Protein 2C23 (pdb70)

Organism: Homo sapiens (NCBI:txid9606)

Structure (mmCIF, N/CA/C/O backbone):
data_2C23
#
_entry.id   2C23
#
_cell.length_a   59.908
_cell.length_b   86.841
_cell.length_c   121.814
_cell.angle_alpha   90.00
_cell.angle_beta   90.00
_cell.angle_gamma   90.00
#
_symmetry.space_group_name_H-M   'C 2 2 21'
#
loop_
_entity.id
_entity.type
_entity.pdbx_description
1 polymer '14-3-3 BETA/ALPHA'
2 polymer 'EXOENZYME S PEPTIDE'
#
loop_
_atom_site.group_PDB
_atom_site.id
_atom_site.type_symbol
_atom_site.label_atom_id
_atom_site.label_alt_id
_atom_site.label_comp_id
_atom_site.label_asym_id
_atom_site.label_entity_id
_atom_site.label_seq_id
_atom_site.pdbx_PDB_ins_code
_atom_site.Cartn_x
_atom_site.Cartn_y
_atom_site.Cartn_z
_atom_site.occupancy
_atom_site.B_iso_or_equiv
_atom_site.auth_seq_id
_atom_site.auth_comp_id
_atom_site.auth_asym_id
_atom_site.auth_atom_id
_atom_site.pdbx_PDB_model_num
ATOM 1 N N . MET A 1 3 ? -15.876 5.606 14.805 1.00 91.63 3 MET A N 1
ATOM 2 C CA . MET A 1 3 ? -14.788 6.630 14.682 1.00 90.54 3 MET A CA 1
ATOM 3 C C . MET A 1 3 ? -14.604 7.128 13.243 1.00 86.67 3 MET A C 1
ATOM 4 O O . MET A 1 3 ? -13.645 6.796 12.548 1.00 84.34 3 MET A O 1
ATOM 9 N N . ASP A 1 4 ? -15.555 7.939 12.807 1.00 85.67 4 ASP A N 1
ATOM 10 C CA . ASP A 1 4 ? -15.420 8.652 11.549 1.00 84.35 4 ASP A CA 1
ATOM 11 C C . ASP A 1 4 ? -14.187 9.544 11.629 1.00 76.01 4 ASP A C 1
ATOM 12 O O . ASP A 1 4 ? -13.771 9.955 12.690 1.00 72.16 4 ASP A O 1
ATOM 17 N N . LYS A 1 5 ? -13.634 9.853 10.476 1.00 74.25 5 LYS A N 1
ATOM 18 C CA . LYS A 1 5 ? -12.609 10.858 10.347 1.00 70.30 5 LYS A CA 1
ATOM 19 C C . LYS A 1 5 ? -13.194 12.187 10.804 1.00 71.95 5 LYS A C 1
ATOM 20 O O . LYS A 1 5 ? -12.471 13.038 11.293 1.00 78.39 5 LYS A O 1
ATOM 26 N N . SER A 1 6 ? -14.503 12.376 10.640 1.00 69.90 6 SER A N 1
ATOM 27 C CA . SER A 1 6 ? -15.149 13.648 11.003 1.00 66.41 6 SER A CA 1
ATOM 28 C C . SER A 1 6 ? -15.211 13.805 12.524 1.00 70.15 6 SER A C 1
ATOM 29 O O . SER A 1 6 ? -14.994 14.925 13.073 1.00 64.68 6 SER A O 1
ATOM 32 N N . GLU A 1 7 ? -15.509 12.664 13.170 1.00 70.59 7 GLU A N 1
ATOM 33 C CA . GLU A 1 7 ? -15.549 12.517 14.633 1.00 69.56 7 GLU A CA 1
ATOM 34 C C . GLU A 1 7 ? -14.175 12.859 15.263 1.00 68.98 7 GLU A C 1
ATOM 35 O O . GLU A 1 7 ? -14.066 13.823 16.026 1.00 71.54 7 GLU A O 1
ATOM 41 N N . LEU A 1 8 ? -13.135 12.117 14.895 1.00 61.43 8 LEU A N 1
ATOM 42 C CA . LEU A 1 8 ? -11.775 12.427 15.313 1.00 62.14 8 LEU A CA 1
ATOM 43 C C . LEU A 1 8 ? -11.364 13.902 15.169 1.00 66.58 8 LEU A C 1
ATOM 44 O O . LEU A 1 8 ? -10.566 14.407 15.963 1.00 74.40 8 LEU A O 1
ATOM 49 N N . VAL A 1 9 ? -11.898 14.606 14.183 1.00 62.95 9 VAL A N 1
ATOM 50 C CA . VAL A 1 9 ? -11.435 15.951 13.927 1.00 63.70 9 VAL A CA 1
ATOM 51 C C . VAL A 1 9 ? -12.126 16.928 14.852 1.00 64.86 9 VAL A C 1
ATOM 52 O O . VAL A 1 9 ? -11.565 17.977 15.220 1.00 59.08 9 VAL A O 1
ATOM 56 N N . GLN A 1 10 ? -13.364 16.604 15.196 1.00 70.11 10 GLN A N 1
ATOM 57 C CA . GLN A 1 10 ? -14.099 17.425 16.129 1.00 70.65 10 GLN A CA 1
ATOM 58 C C . GLN A 1 10 ? -13.404 17.258 17.495 1.00 70.63 10 GLN A C 1
ATOM 59 O O . GLN A 1 10 ? -12.983 18.263 18.105 1.00 74.43 10 GLN A O 1
ATOM 65 N N . LYS A 1 11 ? -13.217 15.999 17.912 1.00 62.75 11 LYS A N 1
ATOM 66 C CA . LYS A 1 11 ? -12.446 15.651 19.094 1.00 63.45 11 LYS A CA 1
ATOM 67 C C . LYS A 1 11 ? -11.172 16.498 19.183 1.00 66.48 11 LYS A C 1
ATOM 68 O O . LYS A 1 11 ? -10.916 17.147 20.200 1.00 75.62 11 LYS A O 1
ATOM 74 N N . ALA A 1 12 ? -10.390 16.536 18.121 1.00 61.71 12 ALA A N 1
ATOM 75 C CA . ALA A 1 12 ? -9.144 17.296 18.148 1.00 60.08 12 ALA A CA 1
ATOM 76 C C . ALA A 1 12 ? -9.386 18.785 18.280 1.00 61.35 12 ALA A C 1
ATOM 77 O O . ALA A 1 12 ? -8.613 19.486 18.933 1.00 55.98 12 ALA A O 1
ATOM 79 N N . LYS A 1 13 ? -10.448 19.279 17.650 1.00 64.71 13 LYS A N 1
ATOM 80 C CA . LYS A 1 13 ? -10.745 20.728 17.684 1.00 67.25 13 LYS A CA 1
ATOM 81 C C . LYS A 1 13 ? -11.154 21.133 19.106 1.00 63.19 13 LYS A C 1
ATOM 82 O O . LYS A 1 13 ? -10.848 22.219 19.576 1.00 63.86 13 LYS A O 1
ATOM 86 N N . LEU A 1 14 ? -11.818 20.213 19.788 1.00 64.77 14 LEU A N 1
ATOM 87 C CA . LEU A 1 14 ? -12.211 20.385 21.190 1.00 64.74 14 LEU A CA 1
ATOM 88 C C . LEU A 1 14 ? -10.989 20.339 22.101 1.00 62.26 14 LEU A C 1
ATOM 89 O O . LEU A 1 14 ? -10.707 21.297 22.835 1.00 64.34 14 LEU A O 1
ATOM 94 N N . ALA A 1 15 ? -10.269 19.216 22.036 1.00 53.35 15 ALA A N 1
ATOM 95 C CA . ALA A 1 15 ? -8.972 19.073 22.682 1.00 47.97 15 ALA A CA 1
ATOM 96 C C . ALA A 1 15 ? -8.143 20.337 22.564 1.00 48.46 15 ALA A C 1
ATOM 97 O O . ALA A 1 15 ? -7.707 20.893 23.560 1.00 46.50 15 ALA A O 1
ATOM 99 N N . GLU A 1 16 ? -7.953 20.815 21.348 1.00 49.06 16 GLU A N 1
ATOM 100 C CA . GLU A 1 16 ? -7.304 22.093 21.182 1.00 51.26 16 GLU A CA 1
ATOM 101 C C . GLU A 1 16 ? -7.950 23.158 22.031 1.00 55.04 16 GLU A C 1
ATOM 102 O O . GLU A 1 16 ? -7.285 23.841 22.795 1.00 56.80 16 GLU A O 1
ATOM 108 N N . GLN A 1 17 ? -9.249 23.326 21.881 1.00 60.51 17 GLN A N 1
ATOM 109 C CA . GLN A 1 17 ? -9.939 24.338 22.669 1.00 66.66 17 GLN A CA 1
ATOM 110 C C . GLN A 1 17 ? -9.688 24.118 24.179 1.00 64.12 17 GLN A C 1
ATOM 111 O O . GLN A 1 17 ? -9.457 25.075 24.924 1.00 60.84 17 GLN A O 1
ATOM 117 N N . ALA A 1 18 ? -9.708 22.860 24.613 1.00 58.16 18 ALA A N 1
ATOM 118 C CA . ALA A 1 18 ? -9.493 22.518 26.033 1.00 58.73 18 ALA A CA 1
ATOM 119 C C . ALA A 1 18 ? -8.016 22.572 26.522 1.00 58.41 18 ALA A C 1
ATOM 120 O O . ALA A 1 18 ? -7.759 22.495 27.708 1.00 62.87 18 ALA A O 1
ATOM 122 N N . GLU A 1 19 ? -7.063 22.677 25.604 1.00 59.57 19 GLU A N 1
ATOM 123 C CA . GLU A 1 19 ? -5.612 22.679 25.899 1.00 57.43 19 GLU A CA 1
ATOM 124 C C . GLU A 1 19 ? -4.990 21.345 26.275 1.00 53.82 19 GLU A C 1
ATOM 125 O O . GLU A 1 19 ? -3.889 21.294 26.798 1.00 52.45 19 GLU A O 1
ATOM 131 N N . ARG A 1 20 ? -5.685 20.271 25.935 1.00 53.60 20 ARG A N 1
ATOM 132 C CA . ARG A 1 20 ? -5.166 18.925 26.080 1.00 54.24 20 ARG A CA 1
ATOM 133 C C . ARG A 1 20 ? -4.615 18.495 24.726 1.00 55.90 20 ARG A C 1
ATOM 134 O O . ARG A 1 20 ? -5.315 17.917 23.891 1.00 61.51 20 ARG A O 1
ATOM 142 N N . TYR A 1 21 ? -3.347 18.822 24.515 1.00 54.21 21 TYR A N 1
ATOM 143 C CA . TYR A 1 21 ? -2.655 18.591 23.270 1.00 48.89 21 TYR A CA 1
ATOM 144 C C . TYR A 1 21 ? -2.143 17.185 23.067 1.00 55.38 21 TYR A C 1
ATOM 145 O O . TYR A 1 21 ? -1.773 16.850 21.944 1.00 65.72 21 TYR A O 1
ATOM 154 N N . ASP A 1 22 ? -2.105 16.339 24.100 1.00 60.26 22 ASP A N 1
ATOM 155 C CA . ASP A 1 22 ? -1.765 14.911 23.861 1.00 56.60 22 ASP A CA 1
ATOM 156 C C . ASP A 1 22 ? -2.940 14.239 23.185 1.00 57.71 22 ASP A C 1
ATOM 157 O O . ASP A 1 22 ? -2.772 13.338 22.369 1.00 59.15 22 ASP A O 1
ATOM 162 N N . ASP A 1 23 ? -4.133 14.722 23.523 1.00 63.95 23 ASP A N 1
ATOM 163 C CA . ASP A 1 23 ? -5.401 14.242 22.964 1.00 67.05 23 ASP A CA 1
ATOM 164 C C . ASP A 1 23 ? -5.550 14.655 21.516 1.00 67.53 23 ASP A C 1
ATOM 165 O O . ASP A 1 23 ? -5.836 13.812 20.633 1.00 66.86 23 ASP A O 1
ATOM 170 N N . MET A 1 24 ? -5.375 15.968 21.312 1.00 62.20 24 MET A N 1
ATOM 171 C CA . MET A 1 24 ? -5.416 16.605 19.992 1.00 60.34 24 MET A CA 1
ATOM 172 C C . MET A 1 24 ? -4.439 15.953 19.034 1.00 56.96 24 MET A C 1
ATOM 173 O O . MET A 1 24 ? -4.729 15.801 17.858 1.00 56.69 24 MET A O 1
ATOM 178 N N . ALA A 1 25 ? -3.283 15.570 19.555 1.00 58.52 25 ALA A N 1
ATOM 179 C CA . ALA A 1 25 ? -2.302 14.848 18.777 1.00 58.80 25 ALA A CA 1
ATOM 180 C C . ALA A 1 25 ? -2.722 13.407 18.569 1.00 57.99 25 ALA A C 1
ATOM 181 O O . ALA A 1 25 ? -2.599 12.903 17.474 1.00 63.78 25 ALA A O 1
ATOM 183 N N . ALA A 1 26 ? -3.219 12.743 19.607 1.00 63.37 26 ALA A N 1
ATOM 184 C CA . ALA A 1 26 ? -3.686 11.349 19.470 1.00 65.34 26 ALA A CA 1
ATOM 185 C C . ALA A 1 26 ? -4.846 11.246 18.460 1.00 65.79 26 ALA A C 1
ATOM 186 O O . ALA A 1 26 ? -4.931 10.264 17.693 1.00 61.34 26 ALA A O 1
ATOM 188 N N . ALA A 1 27 ? -5.726 12.258 18.472 1.00 64.00 27 ALA A N 1
ATOM 189 C CA . ALA A 1 27 ? -6.813 12.377 17.475 1.00 66.53 27 ALA A CA 1
ATOM 190 C C . ALA A 1 27 ? -6.296 12.462 16.013 1.00 67.22 27 ALA A C 1
ATOM 191 O O . ALA A 1 27 ? -6.689 11.683 15.153 1.00 66.96 27 ALA A O 1
ATOM 193 N N . MET A 1 28 ? -5.400 13.410 15.762 1.00 65.51 28 MET A N 1
ATOM 194 C CA . MET A 1 28 ? -4.800 13.576 14.463 1.00 62.23 28 MET A CA 1
ATOM 195 C C . MET A 1 28 ? -3.948 12.409 14.046 1.00 59.88 28 MET A C 1
ATOM 196 O O . MET A 1 28 ? -3.921 12.091 12.865 1.00 65.13 28 MET A O 1
ATOM 201 N N . LYS A 1 29 ? -3.246 11.779 14.991 1.00 55.37 29 LYS A N 1
ATOM 202 C CA . LYS A 1 29 ? -2.470 10.552 14.704 1.00 54.55 29 LYS A CA 1
ATOM 203 C C . LYS A 1 29 ? -3.401 9.406 14.309 1.00 55.92 29 LYS A C 1
ATOM 204 O O . LYS A 1 29 ? -3.013 8.526 13.551 1.00 57.17 29 LYS A O 1
ATOM 210 N N . ALA A 1 30 ? -4.618 9.418 14.856 1.00 56.94 30 ALA A N 1
ATOM 211 C CA . ALA A 1 30 ? -5.652 8.445 14.519 1.00 57.91 30 ALA A CA 1
ATOM 212 C C . ALA A 1 30 ? -6.113 8.724 13.110 1.00 62.21 30 ALA A C 1
ATOM 213 O O . ALA A 1 30 ? -6.120 7.830 12.243 1.00 59.50 30 ALA A O 1
ATOM 215 N N . VAL A 1 31 ? -6.506 9.981 12.900 1.00 59.72 31 VAL A N 1
ATOM 216 C CA . VAL A 1 31 ? -6.911 10.428 11.595 1.00 59.96 31 VAL A CA 1
ATOM 217 C C . VAL A 1 31 ? -5.851 10.019 10.570 1.00 58.82 31 VAL A C 1
ATOM 218 O O . VAL A 1 31 ? -6.182 9.467 9.533 1.00 55.65 31 VAL A O 1
ATOM 222 N N . THR A 1 32 ? -4.581 10.262 10.876 1.00 58.62 32 THR A N 1
ATOM 223 C CA . THR A 1 32 ? -3.509 9.989 9.917 1.00 58.87 32 THR A CA 1
ATOM 224 C C . THR A 1 32 ? -3.290 8.505 9.620 1.00 56.35 32 THR A C 1
ATOM 225 O O . THR A 1 32 ? -2.711 8.171 8.615 1.00 54.85 32 THR A O 1
ATOM 229 N N . GLU A 1 33 ? -3.736 7.632 10.510 1.00 63.15 33 GLU A N 1
ATOM 230 C CA . GLU A 1 33 ? -3.466 6.195 10.400 1.00 67.48 33 GLU A CA 1
ATOM 231 C C . GLU A 1 33 ? -4.487 5.488 9.530 1.00 64.57 33 GLU A C 1
ATOM 232 O O . GLU A 1 33 ? -4.273 4.358 9.126 1.00 68.47 33 GLU A O 1
ATOM 238 N N . GLN A 1 34 ? -5.590 6.167 9.240 1.00 63.18 34 GLN A N 1
ATOM 239 C CA . GLN A 1 34 ? -6.536 5.721 8.221 1.00 65.04 34 GLN A CA 1
ATOM 240 C C . GLN A 1 34 ? -5.919 5.790 6.805 1.00 69.17 34 GLN A C 1
ATOM 241 O O . GLN A 1 34 ? -6.551 5.369 5.828 1.00 78.56 34 GLN A O 1
ATOM 247 N N . GLY A 1 35 ? -4.722 6.359 6.679 1.00 63.33 35 GLY A N 1
ATOM 248 C CA . GLY A 1 35 ? -3.963 6.249 5.451 1.00 58.95 35 GLY A CA 1
ATOM 249 C C . GLY A 1 35 ? -4.470 7.034 4.260 1.00 59.28 35 GLY A C 1
ATOM 250 O O . GLY A 1 35 ? -4.066 6.744 3.162 1.00 58.09 35 GLY A O 1
ATOM 251 N N . HIS A 1 36 ? -5.349 8.020 4.457 1.00 63.71 36 HIS A N 1
ATOM 252 C CA . HIS A 1 36 ? -5.766 8.936 3.370 1.00 58.09 36 HIS A CA 1
ATOM 253 C C . HIS A 1 36 ? -4.889 10.171 3.411 1.00 57.92 36 HIS A C 1
ATOM 254 O O . HIS A 1 36 ? -4.355 10.501 4.471 1.00 63.86 36 HIS A O 1
ATOM 261 N N . GLU A 1 37 ? -4.701 10.852 2.283 1.00 60.71 37 GLU A N 1
ATOM 262 C CA . GLU A 1 37 ? -3.914 12.098 2.304 1.00 59.30 37 GLU A CA 1
ATOM 263 C C . GLU A 1 37 ? -4.691 13.078 3.149 1.00 61.53 37 GLU A C 1
ATOM 264 O O . GLU A 1 37 ? -5.894 13.239 2.947 1.00 60.25 37 GLU A O 1
ATOM 270 N N . LEU A 1 38 ? -4.025 13.697 4.122 1.00 63.91 38 LEU A N 1
ATOM 271 C CA . LEU A 1 38 ? -4.671 14.713 4.968 1.00 62.12 38 LEU A CA 1
ATOM 272 C C . LEU A 1 38 ? -5.005 15.907 4.124 1.00 55.21 38 LEU A C 1
ATOM 273 O O . LEU A 1 38 ? -4.236 16.260 3.250 1.00 58.50 38 LEU A O 1
ATOM 278 N N . SER A 1 39 ? -6.131 16.543 4.403 1.00 56.72 39 SER A N 1
ATOM 279 C CA . SER A 1 39 ? -6.454 17.834 3.785 1.00 58.24 39 SER A CA 1
ATOM 280 C C . SER A 1 39 ? -5.458 18.870 4.286 1.00 57.04 39 SER A C 1
ATOM 281 O O . SER A 1 39 ? -4.579 18.535 5.048 1.00 66.81 39 SER A O 1
ATOM 284 N N . ASN A 1 40 ? -5.586 20.124 3.880 1.00 59.87 40 ASN A N 1
ATOM 285 C CA . ASN A 1 40 ? -4.736 21.182 4.432 1.00 57.08 40 ASN A CA 1
ATOM 286 C C . ASN A 1 40 ? -5.053 21.456 5.886 1.00 54.98 40 ASN A C 1
ATOM 287 O O . ASN A 1 40 ? -4.156 21.694 6.675 1.00 60.22 40 ASN A O 1
ATOM 292 N N . GLU A 1 41 ? -6.326 21.431 6.243 1.00 60.02 41 GLU A N 1
ATOM 293 C CA . GLU A 1 41 ? -6.736 21.694 7.624 1.00 63.73 41 GLU A CA 1
ATOM 294 C C . GLU A 1 41 ? -6.356 20.537 8.534 1.00 61.42 41 GLU A C 1
ATOM 295 O O . GLU A 1 41 ? -5.716 20.760 9.568 1.00 60.34 41 GLU A O 1
ATOM 301 N N . GLU A 1 42 ? -6.755 19.322 8.146 1.00 55.70 42 GLU A N 1
ATOM 302 C CA . GLU A 1 42 ? -6.320 18.106 8.818 1.00 55.21 42 GLU A CA 1
ATOM 303 C C . GLU A 1 42 ? -4.816 18.183 9.084 1.00 53.61 42 GLU A C 1
ATOM 304 O O . GLU A 1 42 ? -4.354 18.151 10.226 1.00 50.53 42 GLU A O 1
ATOM 310 N N . ARG A 1 43 ? -4.052 18.313 8.013 1.00 52.66 43 ARG A N 1
ATOM 311 C CA . ARG A 1 43 ? -2.622 18.503 8.131 1.00 53.54 43 ARG A CA 1
ATOM 312 C C . ARG A 1 43 ? -2.266 19.570 9.139 1.00 50.13 43 ARG A C 1
ATOM 313 O O . ARG A 1 43 ? -1.354 19.369 9.911 1.00 51.13 43 ARG A O 1
ATOM 321 N N . ASN A 1 44 ? -2.925 20.723 9.109 1.00 52.52 44 ASN A N 1
ATOM 322 C CA . ASN A 1 44 ? -2.459 21.854 9.953 1.00 57.34 44 ASN A CA 1
ATOM 323 C C . ASN A 1 44 ? -2.710 21.667 11.461 1.00 59.31 44 ASN A C 1
ATOM 324 O O . ASN A 1 44 ? -1.974 22.184 12.285 1.00 64.83 44 ASN A O 1
ATOM 329 N N . LEU A 1 45 ? -3.744 20.921 11.803 1.00 58.98 45 LEU A N 1
ATOM 330 C CA . LEU A 1 45 ? -3.984 20.499 13.167 1.00 59.25 45 LEU A CA 1
ATOM 331 C C . LEU A 1 45 ? -2.924 19.525 13.698 1.00 63.70 45 LEU A C 1
ATOM 332 O O . LEU A 1 45 ? -2.338 19.768 14.755 1.00 71.48 45 LEU A O 1
ATOM 337 N N . LEU A 1 46 ? -2.705 18.415 12.999 1.00 58.67 46 LEU A N 1
ATOM 338 C CA . LEU A 1 46 ? -1.665 17.465 13.393 1.00 52.18 46 LEU A CA 1
ATOM 339 C C . LEU A 1 46 ? -0.387 18.195 13.720 1.00 47.82 46 LEU A C 1
ATOM 340 O O . LEU A 1 46 ? 0.239 17.973 14.724 1.00 46.55 46 LEU A O 1
ATOM 345 N N . SER A 1 47 ? 0.006 19.088 12.843 1.00 51.71 47 SER A N 1
ATOM 346 C CA . SER A 1 47 ? 1.250 19.823 13.018 1.00 50.75 47 SER A CA 1
ATOM 347 C C . SER A 1 47 ? 1.231 20.794 14.212 1.00 52.08 47 SER A C 1
ATOM 348 O O . SER A 1 47 ? 2.201 20.898 14.941 1.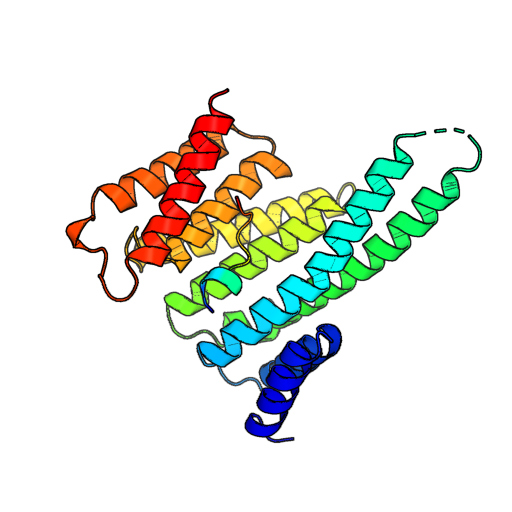00 55.05 47 SER A O 1
ATOM 351 N N . VAL A 1 48 ? 0.116 21.488 14.413 1.00 52.33 48 VAL A N 1
ATOM 352 C CA . VAL A 1 48 ? -0.076 22.352 15.581 1.00 51.36 48 VAL A CA 1
ATOM 353 C C . VAL A 1 48 ? -0.164 21.528 16.843 1.00 53.43 48 VAL A C 1
ATOM 354 O O . VAL A 1 48 ? 0.418 21.885 17.852 1.00 56.95 48 VAL A O 1
ATOM 358 N N . ALA A 1 49 ? -0.957 20.465 16.810 1.00 56.46 49 ALA A N 1
ATOM 359 C CA . ALA A 1 49 ? -1.053 19.555 17.949 1.00 57.40 49 ALA A CA 1
ATOM 360 C C . ALA A 1 49 ? 0.346 19.111 18.403 1.00 55.20 49 ALA A C 1
ATOM 361 O O . ALA A 1 49 ? 0.774 19.387 19.549 1.00 47.85 49 ALA A O 1
ATOM 363 N N . TYR A 1 50 ? 1.061 18.454 17.495 1.00 50.85 50 TYR A N 1
ATOM 364 C CA . TYR A 1 50 ? 2.377 17.927 17.842 1.00 54.02 50 TYR A CA 1
ATOM 365 C C . TYR A 1 50 ? 3.350 19.027 18.192 1.00 51.25 50 TYR A C 1
ATOM 366 O O . TYR A 1 50 ? 4.187 18.820 19.054 1.00 47.81 50 TYR A O 1
ATOM 375 N N . LYS A 1 51 ? 3.238 20.194 17.564 1.00 49.84 51 LYS A N 1
ATOM 376 C CA . LYS A 1 51 ? 4.176 21.303 17.899 1.00 52.11 51 LYS A CA 1
ATOM 377 C C . LYS A 1 51 ? 4.077 21.696 19.386 1.00 48.49 51 LYS A C 1
ATOM 378 O O . LYS A 1 51 ? 5.089 21.980 20.040 1.00 40.02 51 LYS A O 1
ATOM 384 N N . ASN A 1 52 ? 2.849 21.698 19.902 1.00 46.52 52 ASN A N 1
ATOM 385 C CA . ASN A 1 52 ? 2.587 22.024 21.301 1.00 44.98 52 ASN A CA 1
ATOM 386 C C . ASN A 1 52 ? 2.980 20.896 22.225 1.00 47.79 52 ASN A C 1
ATOM 387 O O . ASN A 1 52 ? 3.495 21.153 23.305 1.00 53.14 52 ASN A O 1
ATOM 392 N N . VAL A 1 53 ? 2.730 19.647 21.817 1.00 47.58 53 VAL A N 1
ATOM 393 C CA . VAL A 1 53 ? 3.114 18.489 22.623 1.00 41.07 53 VAL A CA 1
ATOM 394 C C . VAL A 1 53 ? 4.606 18.492 22.893 1.00 46.15 53 VAL A C 1
ATOM 395 O O . VAL A 1 53 ? 5.022 18.558 24.029 1.00 57.25 53 VAL A O 1
ATOM 399 N N . VAL A 1 54 ? 5.409 18.429 21.847 1.00 50.18 54 VAL A N 1
ATOM 400 C CA . VAL A 1 54 ? 6.852 18.403 21.992 1.00 50.67 54 VAL A CA 1
ATOM 401 C C . VAL A 1 54 ? 7.354 19.732 22.509 1.00 50.54 54 VAL A C 1
ATOM 402 O O . VAL A 1 54 ? 8.294 19.785 23.294 1.00 54.80 54 VAL A O 1
ATOM 406 N N . GLY A 1 55 ? 6.702 20.813 22.094 1.00 54.63 55 GLY A N 1
ATOM 407 C CA . GLY A 1 55 ? 7.046 22.156 22.558 1.00 52.24 55 GLY A CA 1
ATOM 408 C C . GLY A 1 55 ? 7.085 22.328 24.067 1.00 54.50 55 GLY A C 1
ATOM 409 O O . GLY A 1 55 ? 7.850 23.165 24.563 1.00 57.36 55 GLY A O 1
ATOM 410 N N . ALA A 1 56 ? 6.271 21.547 24.794 1.00 52.34 56 ALA A N 1
ATOM 411 C CA . ALA A 1 56 ? 6.257 21.561 26.282 1.00 53.67 56 ALA A CA 1
ATOM 412 C C . ALA A 1 56 ? 7.437 20.803 26.912 1.00 57.49 56 ALA A C 1
ATOM 413 O O . ALA A 1 56 ? 7.971 21.206 27.960 1.00 62.67 56 ALA A O 1
ATOM 415 N N . ARG A 1 57 ? 7.847 19.716 26.277 1.00 54.88 57 ARG A N 1
ATOM 416 C CA . ARG A 1 57 ? 9.029 19.006 26.731 1.00 50.58 57 ARG A CA 1
ATOM 417 C C . ARG A 1 57 ? 10.248 19.828 26.368 1.00 48.73 57 ARG A C 1
ATOM 418 O O . ARG A 1 57 ? 11.146 19.969 27.161 1.00 54.79 57 ARG A O 1
ATOM 426 N N . ARG A 1 58 ? 10.308 20.399 25.180 1.00 53.67 58 ARG A N 1
ATOM 427 C CA . ARG A 1 58 ? 11.481 21.247 24.893 1.00 57.50 58 ARG A CA 1
ATOM 428 C C . ARG A 1 58 ? 11.605 22.357 25.955 1.00 57.07 58 ARG A C 1
ATOM 429 O O . ARG A 1 58 ? 12.680 22.601 26.473 1.00 58.49 58 ARG A O 1
ATOM 437 N N . SER A 1 59 ? 10.510 23.033 26.273 1.00 56.51 59 SER A N 1
ATOM 438 C CA . SER A 1 59 ? 10.588 24.149 27.215 1.00 58.75 59 SER A CA 1
ATOM 439 C C . SER A 1 59 ? 11.031 23.625 28.622 1.00 59.22 59 SER A C 1
ATOM 440 O O . SER A 1 59 ? 12.007 24.137 29.232 1.00 52.87 59 SER A O 1
ATOM 443 N N . SER A 1 60 ? 10.352 22.572 29.077 1.00 56.45 60 SER A N 1
ATOM 444 C CA . SER A 1 60 ? 10.720 21.864 30.298 1.00 60.70 60 SER A CA 1
ATOM 445 C C . SE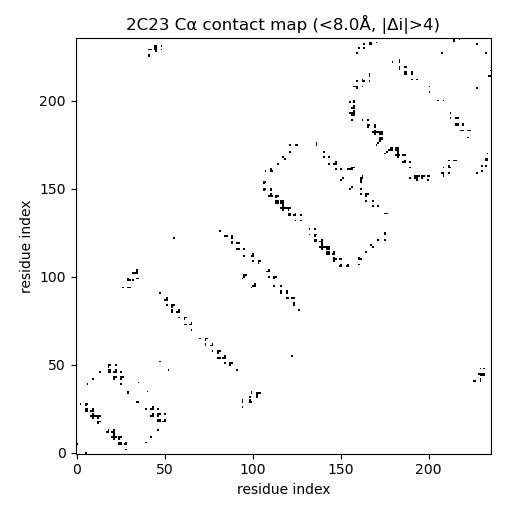R A 1 60 ? 12.192 21.427 30.352 1.00 64.93 60 SER A C 1
ATOM 446 O O . SER A 1 60 ? 12.863 21.677 31.349 1.00 69.29 60 SER A O 1
ATOM 449 N N . TRP A 1 61 ? 12.691 20.811 29.286 1.00 64.19 61 TRP A N 1
ATOM 450 C CA . TRP A 1 61 ? 14.093 20.416 29.197 1.00 61.56 61 TRP A CA 1
ATOM 451 C C . TRP A 1 61 ? 15.003 21.620 29.437 1.00 61.34 61 TRP A C 1
ATOM 452 O O . TRP A 1 61 ? 15.929 21.585 30.248 1.00 64.61 61 TRP A O 1
ATOM 463 N N . ARG A 1 62 ? 14.725 22.711 28.761 1.00 61.32 62 ARG A N 1
ATOM 464 C CA . ARG A 1 62 ? 15.566 23.899 28.916 1.00 68.52 62 ARG A CA 1
ATOM 465 C C . ARG A 1 62 ? 15.605 24.417 30.351 1.00 67.99 62 ARG A C 1
ATOM 466 O O . ARG A 1 62 ? 16.669 24.733 30.881 1.00 70.62 62 ARG A O 1
ATOM 474 N N . VAL A 1 63 ? 14.432 24.497 30.963 1.00 68.75 63 VAL A N 1
ATOM 475 C CA . VAL A 1 63 ? 14.310 24.854 32.370 1.00 69.61 63 VAL A CA 1
ATOM 476 C C . VAL A 1 63 ? 15.215 23.985 33.266 1.00 72.40 63 VAL A C 1
ATOM 477 O O . VAL A 1 63 ? 16.065 24.534 33.987 1.00 77.74 63 VAL A O 1
ATOM 481 N N . ILE A 1 64 ? 15.039 22.659 33.200 1.00 63.79 64 ILE A N 1
ATOM 482 C CA . ILE A 1 64 ? 15.874 21.692 33.917 1.00 64.10 64 ILE A CA 1
ATOM 483 C C . ILE A 1 64 ? 17.378 21.760 33.569 1.00 65.52 64 ILE A C 1
ATOM 484 O O . ILE A 1 64 ? 18.218 21.452 34.415 1.00 65.99 64 ILE A O 1
ATOM 489 N N . SER A 1 65 ? 17.731 22.137 32.345 1.00 68.64 65 SER A N 1
ATOM 490 C CA . SER A 1 65 ? 19.154 22.240 31.985 1.00 70.72 65 SER A CA 1
ATOM 491 C C . SER A 1 65 ? 19.740 23.590 32.443 1.00 70.33 65 SER A C 1
ATOM 492 O O . SER A 1 65 ? 20.938 23.676 32.746 1.00 67.96 65 SER A O 1
ATOM 495 N N . SER A 1 66 ? 18.903 24.631 32.493 1.00 71.00 66 SER A N 1
ATOM 496 C CA . SER A 1 66 ? 19.306 25.934 33.059 1.00 75.12 66 SER A CA 1
ATOM 497 C C . SER A 1 66 ? 19.629 25.802 34.547 1.00 80.24 66 SER A C 1
ATOM 498 O O . SER A 1 66 ? 20.605 26.349 35.038 1.00 82.99 66 SER A O 1
ATOM 501 N N . ILE A 1 67 ? 18.760 25.086 35.249 1.00 84.57 67 ILE A N 1
ATOM 502 C CA . ILE A 1 67 ? 18.911 24.781 36.666 1.00 84.38 67 ILE A CA 1
ATOM 503 C C . ILE A 1 67 ? 20.097 23.850 36.963 1.00 89.23 67 ILE A C 1
ATOM 504 O O . ILE A 1 67 ? 20.817 24.060 37.953 1.00 91.53 67 ILE A O 1
ATOM 509 N N . GLU A 1 68 ? 20.283 22.815 36.138 1.00 87.12 68 GLU A N 1
ATOM 510 C CA . GLU A 1 68 ? 21.473 21.954 36.237 1.00 88.61 68 GLU A CA 1
ATOM 511 C C . GLU A 1 68 ? 22.785 22.751 36.272 1.00 91.93 68 GLU A C 1
ATOM 512 O O . GLU A 1 68 ? 23.738 22.353 36.941 1.00 94.46 68 GLU A O 1
ATOM 518 N N . GLN A 1 69 ? 22.835 23.864 35.536 1.00 93.21 69 GLN A N 1
ATOM 519 C CA . GLN A 1 69 ? 24.028 24.714 35.490 1.00 91.57 69 GLN A CA 1
ATOM 520 C C . GLN A 1 69 ? 24.229 25.600 36.746 1.00 93.71 69 GLN A C 1
ATOM 521 O O . GLN A 1 69 ? 25.062 26.498 36.721 1.00 97.62 69 GLN A O 1
ATOM 523 N N . LYS A 1 70 ? 23.486 25.355 37.832 1.00 93.53 70 LYS A N 1
ATOM 524 C CA . LYS A 1 70 ? 23.915 25.787 39.183 1.00 90.59 70 LYS A CA 1
ATOM 525 C C . LYS A 1 70 ? 24.910 24.760 39.769 1.00 89.20 70 LYS A C 1
ATOM 526 O O . LYS A 1 70 ? 24.542 23.862 40.542 1.00 86.84 70 LYS A O 1
ATOM 528 N N . LYS A 1 76 ? 26.022 19.043 44.679 1.00 100.98 76 LYS A N 1
ATOM 529 C CA . LYS A 1 76 ? 26.741 17.825 45.072 1.00 102.17 76 LYS A CA 1
ATOM 530 C C . LYS A 1 76 ? 25.996 16.558 44.625 1.00 102.76 76 LYS A C 1
ATOM 531 O O . LYS A 1 76 ? 26.528 15.769 43.845 1.00 102.43 76 LYS A O 1
ATOM 533 N N . LYS A 1 77 ? 24.771 16.361 45.117 1.00 102.90 77 LYS A N 1
ATOM 534 C CA . LYS A 1 77 ? 23.907 15.284 44.621 1.00 101.61 77 LYS A CA 1
ATOM 535 C C . LYS A 1 77 ? 22.949 15.850 43.557 1.00 103.84 77 LYS A C 1
ATOM 536 O O . LYS A 1 77 ? 21.719 15.752 43.683 1.00 102.06 77 LYS A O 1
ATOM 538 N N . GLN A 1 78 ? 23.538 16.452 42.514 1.00 102.52 78 GLN A N 1
ATOM 539 C CA . GLN A 1 78 ? 22.807 16.926 41.326 1.00 97.56 78 GLN A CA 1
ATOM 540 C C . GLN A 1 78 ? 22.454 15.822 40.329 1.00 91.85 78 GLN A C 1
ATOM 541 O O . GLN A 1 78 ? 21.743 16.105 39.377 1.00 87.84 78 GLN A O 1
ATOM 547 N N . GLN A 1 79 ? 22.917 14.583 40.542 1.00 92.13 79 GLN A N 1
ATOM 548 C CA . GLN A 1 79 ? 22.462 13.426 39.734 1.00 94.47 79 GLN A CA 1
ATOM 549 C C . GLN A 1 79 ? 20.920 13.259 39.727 1.00 98.34 79 GLN A C 1
ATOM 550 O O . GLN A 1 79 ? 20.395 12.244 39.222 1.00 99.79 79 GLN A O 1
ATOM 552 N N . MET A 1 80 ? 20.206 14.237 40.312 1.00 100.36 80 MET A N 1
ATOM 553 C CA . MET A 1 80 ? 18.731 14.317 40.252 1.00 97.28 80 MET A CA 1
ATOM 554 C C . MET A 1 80 ? 18.287 15.123 39.049 1.00 92.76 80 MET A C 1
ATOM 555 O O . MET A 1 80 ? 17.417 14.669 38.307 1.00 89.25 80 MET A O 1
ATOM 560 N N . GLY A 1 81 ? 18.883 16.305 38.857 1.00 88.64 81 GLY A N 1
ATOM 561 C CA . GLY A 1 81 ? 18.699 17.062 37.611 1.00 85.58 81 GLY A CA 1
ATOM 562 C C . GLY A 1 81 ? 18.885 16.162 36.394 1.00 82.13 81 GLY A C 1
ATOM 563 O O . GLY A 1 81 ? 18.084 16.187 35.464 1.00 85.21 81 GLY A O 1
ATOM 564 N N . LYS A 1 82 ? 19.919 15.330 36.450 1.00 77.11 82 LYS A N 1
ATOM 565 C CA . LYS A 1 82 ? 20.322 14.462 35.368 1.00 74.47 82 LYS A CA 1
ATOM 566 C C . LYS A 1 82 ? 19.339 13.314 35.174 1.00 77.98 82 LYS A C 1
ATOM 567 O O . LYS A 1 82 ? 18.946 13.030 34.036 1.00 84.57 82 LYS A O 1
ATOM 573 N N . GLU A 1 83 ? 18.937 12.651 36.267 1.00 78.44 83 GLU A N 1
ATOM 574 C CA . GLU A 1 83 ? 17.997 11.510 36.179 1.00 76.40 83 GLU A CA 1
ATOM 575 C C . GLU A 1 83 ? 16.622 12.010 35.677 1.00 75.47 83 GLU A C 1
ATOM 576 O O . GLU A 1 83 ? 15.878 11.280 34.999 1.00 68.08 83 GLU A O 1
ATOM 578 N N . TYR A 1 84 ? 16.333 13.278 35.981 1.00 72.48 84 TYR A N 1
ATOM 579 C CA . TYR A 1 84 ? 15.115 13.919 35.547 1.00 76.04 84 TYR A CA 1
ATOM 580 C C . TYR A 1 84 ? 15.221 14.352 34.079 1.00 79.75 84 TYR A C 1
ATOM 581 O O . TYR A 1 84 ? 14.380 13.959 33.242 1.00 79.30 84 TYR A O 1
ATOM 590 N N . ARG A 1 85 ? 16.247 15.155 33.774 1.00 77.59 85 ARG A N 1
ATOM 591 C CA . ARG A 1 85 ? 16.536 15.545 32.392 1.00 76.84 85 ARG A CA 1
ATOM 592 C C . ARG A 1 85 ? 16.333 14.331 31.494 1.00 70.31 85 ARG A C 1
ATOM 593 O O . ARG A 1 85 ? 15.579 14.390 30.553 1.00 74.64 85 ARG A O 1
ATOM 601 N N . GLU A 1 86 ? 16.942 13.208 31.826 1.00 68.17 86 GLU A N 1
ATOM 602 C CA . GLU A 1 86 ? 16.857 12.030 30.952 1.00 71.49 86 GLU A CA 1
ATOM 603 C C . GLU A 1 86 ? 15.429 11.459 30.810 1.00 73.40 86 GLU A C 1
ATOM 604 O O . GLU A 1 86 ? 15.050 10.960 29.748 1.00 72.18 86 GLU A O 1
ATOM 610 N N . LYS A 1 87 ? 14.625 11.569 31.866 1.00 77.91 87 LYS A N 1
ATOM 611 C CA . LYS A 1 87 ? 13.214 11.187 31.796 1.00 73.41 87 LYS A CA 1
ATOM 612 C C . LYS A 1 87 ? 12.523 12.077 30.767 1.00 71.33 87 LYS A C 1
ATOM 613 O O . LYS A 1 87 ? 11.899 11.550 29.855 1.00 69.96 87 LYS A O 1
ATOM 619 N N . ILE A 1 88 ? 12.654 13.407 30.909 1.00 65.37 88 ILE A N 1
ATOM 620 C CA . ILE A 1 88 ? 12.087 14.371 29.937 1.00 64.94 88 ILE A CA 1
ATOM 621 C C . ILE A 1 88 ? 12.588 14.097 28.535 1.00 60.49 88 ILE A C 1
ATOM 622 O O . ILE A 1 88 ? 11.817 14.171 27.589 1.00 65.05 88 ILE A O 1
ATOM 627 N N . GLU A 1 89 ? 13.896 13.866 28.418 1.00 57.27 89 GLU A N 1
ATOM 628 C CA . GLU A 1 89 ? 14.549 13.509 27.164 1.00 56.33 89 GLU A CA 1
ATOM 629 C C . GLU A 1 89 ? 13.979 12.249 26.584 1.00 53.34 89 GLU A C 1
ATOM 630 O O . GLU A 1 89 ? 13.612 12.234 25.421 1.00 63.60 89 GLU A O 1
ATOM 636 N N . ALA A 1 90 ? 13.906 11.185 27.366 1.00 48.76 90 ALA A N 1
ATOM 637 C CA . ALA A 1 90 ? 13.282 9.924 26.862 1.00 50.27 90 ALA A CA 1
ATOM 638 C C . ALA A 1 90 ? 11.878 10.142 26.310 1.00 46.93 90 ALA A C 1
ATOM 639 O O . ALA A 1 90 ? 11.468 9.503 25.347 1.00 50.61 90 ALA A O 1
ATOM 641 N N . GLU A 1 91 ? 11.141 11.033 26.963 1.00 46.44 91 GLU A N 1
ATOM 642 C CA . GLU A 1 91 ? 9.764 11.313 26.621 1.00 49.40 91 GLU A CA 1
ATOM 643 C C . GLU A 1 91 ? 9.730 12.120 25.317 1.00 53.66 91 GLU A C 1
ATOM 644 O O . GLU A 1 91 ? 8.910 11.842 24.433 1.00 50.62 91 GLU A O 1
ATOM 650 N N . LEU A 1 92 ? 10.637 13.098 25.203 1.00 56.87 92 LEU A N 1
ATOM 651 C CA . LEU A 1 92 ? 10.789 13.907 24.002 1.00 56.32 92 LEU A CA 1
ATOM 652 C C . LEU A 1 92 ? 11.156 13.021 22.834 1.00 55.23 92 LEU A C 1
ATOM 653 O O . LEU A 1 92 ? 10.596 13.152 21.767 1.00 57.50 92 LEU A O 1
ATOM 658 N N . GLN A 1 93 ? 12.055 12.077 23.039 1.00 59.33 93 GLN A N 1
ATOM 659 C CA . GLN A 1 93 ? 12.398 11.131 21.966 1.00 59.90 93 GLN A CA 1
ATOM 660 C C . GLN A 1 93 ? 11.231 10.271 21.495 1.00 59.12 93 GLN A C 1
ATOM 661 O O . GLN A 1 93 ? 11.102 9.972 20.303 1.00 56.90 93 GLN A O 1
ATOM 667 N N . ASP A 1 94 ? 10.367 9.869 22.404 1.00 57.65 94 ASP A N 1
ATOM 668 C CA . ASP A 1 94 ? 9.213 9.118 21.952 1.00 62.15 94 ASP A CA 1
ATOM 669 C C . ASP A 1 94 ? 8.236 9.937 21.139 1.00 57.96 94 ASP A C 1
ATOM 670 O O . ASP A 1 94 ? 7.687 9.436 20.188 1.00 59.40 94 ASP A O 1
ATOM 675 N N . ILE A 1 95 ? 8.024 11.196 21.492 1.00 59.93 95 ILE A N 1
ATOM 676 C CA . ILE A 1 95 ? 7.132 12.060 20.702 1.00 60.94 95 ILE A CA 1
ATOM 677 C C . ILE A 1 95 ? 7.689 12.232 19.279 1.00 61.33 95 ILE A C 1
ATOM 678 O O . ILE A 1 95 ? 6.975 12.058 18.286 1.00 57.36 95 ILE A O 1
ATOM 683 N N . CYS A 1 96 ? 8.966 12.583 19.186 1.00 59.94 96 CYS A N 1
ATOM 684 C CA . CYS A 1 96 ? 9.603 12.736 17.896 1.00 62.79 96 CYS A CA 1
ATOM 685 C C . CYS A 1 96 ? 9.561 11.442 17.076 1.00 67.08 96 CYS A C 1
ATOM 686 O O . CYS A 1 96 ? 9.347 11.500 15.866 1.00 76.21 96 CYS A O 1
ATOM 689 N N . ASN A 1 97 ? 9.742 10.279 17.699 1.00 65.00 97 ASN A N 1
ATOM 690 C CA . ASN A 1 97 ? 9.704 9.014 16.917 1.00 62.69 97 ASN A CA 1
ATOM 691 C C . ASN A 1 97 ? 8.291 8.780 16.421 1.00 55.38 97 ASN A C 1
ATOM 692 O O . ASN A 1 97 ? 8.117 8.409 15.287 1.00 57.49 97 ASN A O 1
ATOM 697 N N . ASP A 1 98 ? 7.286 9.033 17.248 1.00 54.52 98 ASP A N 1
ATOM 698 C CA . ASP A 1 98 ? 5.888 9.020 16.764 1.00 63.55 98 ASP A CA 1
ATOM 699 C C . ASP A 1 98 ? 5.816 9.723 15.427 1.00 61.85 98 ASP A C 1
ATOM 700 O O . ASP A 1 98 ? 5.510 9.112 14.412 1.00 66.44 98 ASP A O 1
ATOM 705 N N . VAL A 1 99 ? 6.125 11.018 15.452 1.00 62.02 99 VAL A N 1
ATOM 706 C CA . VAL A 1 99 ? 5.932 11.911 14.312 1.00 58.82 99 VAL A CA 1
ATOM 707 C C . VAL A 1 99 ? 6.764 11.461 13.093 1.00 54.73 99 VAL A C 1
ATOM 708 O O . VAL A 1 99 ? 6.298 11.531 11.953 1.00 51.89 99 VAL A O 1
ATOM 712 N N . LEU A 1 100 ? 7.980 10.985 13.324 1.00 47.16 100 LEU A N 1
ATOM 713 C CA . LEU A 1 100 ? 8.791 10.510 12.214 1.00 50.12 100 LEU A CA 1
ATOM 714 C C . LEU A 1 100 ? 8.259 9.186 11.630 1.00 51.35 100 LEU A C 1
ATOM 715 O O . LEU A 1 100 ? 8.235 8.989 10.424 1.00 54.36 100 LEU A O 1
ATOM 720 N N . GLU A 1 101 ? 7.808 8.292 12.483 1.00 58.96 101 GLU A N 1
ATOM 721 C CA . GLU A 1 101 ? 7.138 7.089 12.020 1.00 63.95 101 GLU A CA 1
ATOM 722 C C . GLU A 1 101 ? 5.941 7.501 11.118 1.00 60.74 101 GLU A C 1
ATOM 723 O O . GLU A 1 101 ? 5.858 7.102 9.951 1.00 54.05 101 GLU A O 1
ATOM 729 N N . LEU A 1 102 ? 5.055 8.333 11.650 1.00 59.43 102 LEU A N 1
ATOM 730 C CA . LEU A 1 102 ? 3.976 8.936 10.854 1.00 61.38 102 LEU A CA 1
ATOM 731 C C . LEU A 1 102 ? 4.409 9.602 9.556 1.00 58.34 102 LEU A C 1
ATOM 732 O O . LEU A 1 102 ? 3.776 9.433 8.518 1.00 59.33 102 LEU A O 1
ATOM 737 N N . LEU A 1 103 ? 5.466 10.394 9.612 1.00 58.35 103 LEU A N 1
ATOM 738 C CA . LEU A 1 103 ? 5.920 11.064 8.409 1.00 61.74 103 LEU A CA 1
ATOM 739 C C . LEU A 1 103 ? 6.406 10.014 7.373 1.00 64.54 103 LEU A C 1
ATOM 740 O O . LEU A 1 103 ? 5.966 10.018 6.220 1.00 66.59 103 LEU A O 1
ATOM 745 N N . ASP A 1 104 ? 7.282 9.112 7.811 1.00 67.44 104 ASP A N 1
ATOM 746 C CA . ASP A 1 104 ? 7.826 8.045 6.972 1.00 66.16 104 ASP A CA 1
ATOM 747 C C . ASP A 1 104 ? 6.746 7.062 6.471 1.00 65.00 104 ASP A C 1
ATOM 748 O O . ASP A 1 104 ? 6.770 6.675 5.315 1.00 59.22 104 ASP A O 1
ATOM 753 N N . LYS A 1 105 ? 5.815 6.661 7.335 1.00 64.50 105 LYS A N 1
ATOM 754 C CA . LYS A 1 105 ? 4.829 5.638 6.982 1.00 65.79 105 LYS A CA 1
ATOM 755 C C . LYS A 1 105 ? 3.648 6.181 6.165 1.00 63.83 105 LYS A C 1
ATOM 756 O O . LYS A 1 105 ? 3.144 5.471 5.308 1.00 69.28 105 LYS A O 1
ATOM 760 N N . TYR A 1 106 ? 3.223 7.421 6.406 1.00 60.51 106 TYR A N 1
ATOM 761 C CA . TYR A 1 106 ? 1.962 7.938 5.845 1.00 62.46 106 TYR A CA 1
ATOM 762 C C . TYR A 1 106 ? 2.080 9.291 5.187 1.00 64.24 106 TYR A C 1
ATOM 763 O O . TYR A 1 106 ? 1.745 9.464 4.014 1.00 66.66 106 TYR A O 1
ATOM 772 N N . LEU A 1 107 ? 2.534 10.281 5.936 1.00 63.29 107 LEU A N 1
ATOM 773 C CA . LEU A 1 107 ? 2.410 11.655 5.435 1.00 61.04 107 LEU A CA 1
ATOM 774 C C . LEU A 1 107 ? 3.173 11.868 4.131 1.00 57.44 107 LEU A C 1
ATOM 775 O O . LEU A 1 107 ? 2.588 12.253 3.128 1.00 55.76 107 LEU A O 1
ATOM 780 N N . ILE A 1 108 ? 4.466 11.562 4.157 1.00 59.07 108 ILE A N 1
ATOM 781 C CA . ILE A 1 108 ? 5.346 11.770 3.019 1.00 57.65 108 ILE A CA 1
ATOM 782 C C . ILE A 1 108 ? 5.011 10.846 1.831 1.00 61.77 108 ILE A C 1
ATOM 783 O O . ILE A 1 108 ? 4.838 11.329 0.717 1.00 67.43 108 ILE A O 1
ATOM 788 N N . PRO A 1 109 ? 4.924 9.518 2.045 1.00 63.32 109 PRO A N 1
ATOM 789 C CA . PRO A 1 109 ? 4.462 8.682 0.924 1.00 61.59 109 PRO A CA 1
ATOM 790 C C . PRO A 1 109 ? 3.058 9.016 0.412 1.00 62.51 109 PRO A C 1
ATOM 791 O O . PRO A 1 109 ? 2.868 9.008 -0.790 1.00 65.38 109 PRO A O 1
ATOM 795 N N . ASN A 1 110 ? 2.092 9.320 1.282 1.00 61.57 110 ASN A N 1
ATOM 796 C CA . ASN A 1 110 ? 0.721 9.673 0.807 1.00 59.22 110 ASN A CA 1
ATOM 797 C C . ASN A 1 110 ? 0.618 11.046 0.153 1.00 58.47 110 ASN A C 1
ATOM 798 O O . ASN A 1 110 ? -0.478 11.437 -0.267 1.00 57.02 110 ASN A O 1
ATOM 803 N N . ALA A 1 111 ? 1.739 11.781 0.097 1.00 57.82 111 ALA A N 1
ATOM 804 C CA . ALA A 1 111 ? 1.766 13.181 -0.390 1.00 56.14 111 ALA A CA 1
ATOM 805 C C . ALA A 1 111 ? 1.885 13.304 -1.910 1.00 56.46 111 ALA A C 1
ATOM 806 O O . ALA A 1 111 ? 2.791 12.779 -2.562 1.00 57.99 111 ALA A O 1
ATOM 808 N N . THR A 1 112 ? 0.983 14.087 -2.458 1.00 60.48 112 THR A N 1
ATOM 809 C CA . THR A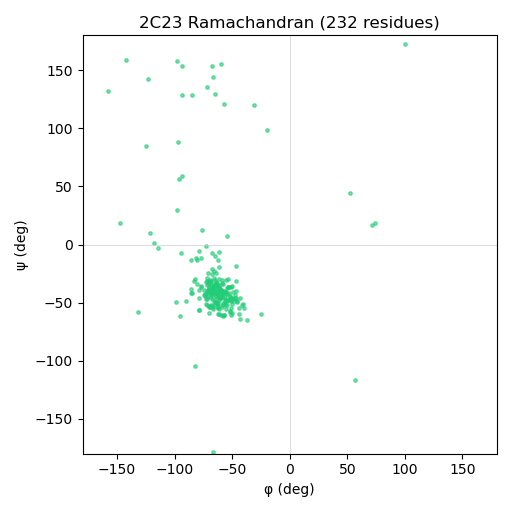 1 112 ? 0.647 13.992 -3.864 1.00 62.70 112 THR A CA 1
ATOM 810 C C . THR A 1 112 ? 1.054 15.259 -4.620 1.00 63.97 112 THR A C 1
ATOM 811 O O . THR A 1 112 ? 0.945 15.322 -5.828 1.00 70.35 112 THR A O 1
ATOM 815 N N . GLN A 1 113 ? 1.572 16.248 -3.906 1.00 68.40 113 GLN A N 1
ATOM 816 C CA . GLN A 1 113 ? 1.622 17.612 -4.407 1.00 70.35 113 GLN A CA 1
ATOM 817 C C . GLN A 1 113 ? 2.699 18.409 -3.705 1.00 68.95 113 GLN A C 1
ATOM 818 O O . GLN A 1 113 ? 2.718 18.418 -2.492 1.00 69.33 113 GLN A O 1
ATOM 824 N N . PRO A 1 114 ? 3.550 19.130 -4.453 1.00 70.35 114 PRO A N 1
ATOM 825 C CA . PRO A 1 114 ? 4.580 20.045 -3.924 1.00 68.96 114 PRO A CA 1
ATOM 826 C C . PRO A 1 114 ? 4.353 20.658 -2.530 1.00 66.21 114 PRO A C 1
ATOM 827 O O . PRO A 1 114 ? 5.180 20.437 -1.633 1.00 60.88 114 PRO A O 1
ATOM 831 N N . GLU A 1 115 ? 3.251 21.399 -2.358 1.00 70.52 115 GLU A N 1
ATOM 832 C CA . GLU A 1 115 ? 2.950 22.153 -1.125 1.00 70.39 115 GLU A CA 1
ATOM 833 C C . GLU A 1 115 ? 3.071 21.222 0.119 1.00 71.83 115 GLU A C 1
ATOM 834 O O . GLU A 1 115 ? 3.705 21.562 1.148 1.00 66.40 115 GLU A O 1
ATOM 840 N N . SER A 1 116 ? 2.502 20.026 0.001 1.00 67.21 116 SER A N 1
ATOM 841 C CA . SER A 1 116 ? 2.513 19.097 1.106 1.00 62.54 116 SER A CA 1
ATOM 842 C C . SER A 1 116 ? 3.782 18.221 1.184 1.00 58.85 116 SER A C 1
ATOM 843 O O . SER A 1 116 ? 4.347 18.031 2.259 1.00 62.50 116 SER A O 1
ATOM 846 N N . LYS A 1 117 ? 4.272 17.732 0.066 1.00 53.92 117 LYS A N 1
ATOM 847 C CA . LYS A 1 117 ? 5.578 17.077 0.063 1.00 57.30 117 LYS A CA 1
ATOM 848 C C . LYS A 1 117 ? 6.643 17.864 0.807 1.00 56.85 117 LYS A C 1
ATOM 849 O O . LYS A 1 117 ? 7.371 17.283 1.596 1.00 61.22 117 LYS A O 1
ATOM 855 N N . VAL A 1 118 ? 6.725 19.175 0.566 1.00 56.42 118 VAL A N 1
ATOM 856 C CA . VAL A 1 118 ? 7.684 20.071 1.248 1.00 49.69 118 VAL A CA 1
ATOM 857 C C . VAL A 1 118 ? 7.342 20.222 2.700 1.00 51.07 118 VAL A C 1
ATOM 858 O O . VAL A 1 118 ? 8.209 20.243 3.572 1.00 56.30 118 VAL A O 1
ATOM 862 N N . PHE A 1 119 ? 6.065 20.403 2.969 1.00 49.01 119 PHE A N 1
ATOM 863 C CA . PHE A 1 119 ? 5.646 20.637 4.330 1.00 48.96 119 PHE A CA 1
ATOM 864 C C . PHE A 1 119 ? 6.093 19.443 5.188 1.00 53.13 119 PHE A C 1
ATOM 865 O O . PHE A 1 119 ? 6.730 19.601 6.247 1.00 50.32 119 PHE A O 1
ATOM 873 N N . TYR A 1 120 ? 5.779 18.237 4.728 1.00 52.66 120 TYR A N 1
ATOM 874 C CA . TYR A 1 120 ? 6.115 17.086 5.533 1.00 51.64 120 TYR A CA 1
ATOM 875 C C . TYR A 1 120 ? 7.623 16.870 5.597 1.00 52.46 120 TYR A C 1
ATOM 876 O O . TYR A 1 120 ? 8.116 16.427 6.625 1.00 56.33 120 TYR A O 1
ATOM 885 N N . LEU A 1 121 ? 8.371 17.222 4.554 1.00 47.72 121 LEU A N 1
ATOM 886 C CA . LEU A 1 121 ? 9.836 17.107 4.662 1.00 50.79 121 LEU A CA 1
ATOM 887 C C . LEU A 1 121 ? 10.454 18.150 5.574 1.00 52.92 121 LEU A C 1
ATOM 888 O O . LEU A 1 121 ? 11.449 17.874 6.238 1.00 57.27 121 LEU A O 1
ATOM 893 N N . LYS A 1 122 ? 9.893 19.349 5.597 1.00 51.32 122 LYS A N 1
ATOM 894 C CA . LYS A 1 122 ? 10.296 20.348 6.597 1.00 52.30 122 LYS A CA 1
ATOM 895 C C . LYS A 1 122 ? 10.114 19.777 8.022 1.00 51.11 122 LYS A C 1
ATOM 896 O O . LYS A 1 122 ? 10.999 19.818 8.871 1.00 57.74 122 LYS A O 1
ATOM 902 N N . MET A 1 123 ? 8.931 19.261 8.265 1.00 46.92 123 MET A N 1
ATOM 903 C CA . MET A 1 123 ? 8.570 18.691 9.544 1.00 52.05 123 MET A CA 1
ATOM 904 C C . MET A 1 123 ? 9.546 17.577 9.952 1.00 53.07 123 MET A C 1
ATOM 905 O O . MET A 1 123 ? 10.056 17.556 11.059 1.00 59.98 123 MET A O 1
ATOM 910 N N . LYS A 1 124 ? 9.824 16.659 9.051 1.00 53.25 124 LYS A N 1
ATOM 911 C CA . LYS A 1 124 ? 10.865 15.667 9.317 1.00 58.00 124 LYS A CA 1
ATOM 912 C C . LYS A 1 124 ? 12.207 16.325 9.712 1.00 53.51 124 LYS A C 1
ATOM 913 O O . LYS A 1 124 ? 12.924 15.816 10.560 1.00 51.49 124 LYS A O 1
ATOM 919 N N . GLY A 1 125 ? 12.531 17.456 9.101 1.00 51.83 125 GLY A N 1
ATOM 920 C CA . GLY A 1 125 ? 13.729 18.212 9.463 1.00 49.09 125 GLY A CA 1
ATOM 921 C C . GLY A 1 125 ? 13.611 18.715 10.878 1.00 49.02 125 GLY A C 1
ATOM 922 O O . GLY A 1 125 ? 14.528 18.509 11.701 1.00 48.75 125 GLY A O 1
ATOM 923 N N . ASP A 1 126 ? 12.467 19.342 11.173 1.00 46.39 126 ASP A N 1
ATOM 924 C CA . ASP A 1 126 ? 12.199 19.897 12.514 1.00 47.02 126 ASP A CA 1
ATOM 925 C C . ASP A 1 126 ? 12.440 18.832 13.587 1.00 50.86 126 ASP A C 1
ATOM 926 O O . ASP A 1 126 ? 13.305 18.981 14.468 1.00 42.16 126 ASP A O 1
ATOM 931 N N . TYR A 1 127 ? 11.712 17.726 13.468 1.00 52.73 127 TYR A N 1
ATOM 932 C CA . TYR A 1 127 ? 11.715 16.701 14.510 1.00 48.66 127 TYR A CA 1
ATOM 933 C C . TYR A 1 127 ? 13.082 16.062 14.721 1.00 52.81 127 TYR A C 1
ATOM 934 O O . TYR A 1 127 ? 13.535 15.963 15.861 1.00 52.84 127 TYR A O 1
ATOM 943 N N . PHE A 1 128 ? 13.779 15.697 13.652 1.00 54.46 128 PHE A N 1
ATOM 944 C CA . PHE A 1 128 ? 15.166 15.286 13.811 1.00 50.86 128 PHE A CA 1
ATOM 945 C C . PHE A 1 128 ? 16.029 16.384 14.468 1.00 52.40 128 PHE A C 1
ATOM 946 O O . PHE A 1 128 ? 16.930 16.079 15.238 1.00 54.13 128 PHE A O 1
ATOM 954 N N . ARG A 1 129 ? 15.741 17.661 14.198 1.00 55.22 129 ARG A N 1
ATOM 955 C CA . ARG A 1 129 ? 16.468 18.769 14.859 1.00 50.69 129 ARG A CA 1
ATOM 956 C C . ARG A 1 129 ? 16.194 18.792 16.356 1.00 53.59 129 ARG A C 1
ATOM 957 O O . ARG A 1 129 ? 17.081 19.045 17.185 1.00 57.16 129 ARG A O 1
ATOM 965 N N . TYR A 1 130 ? 14.943 18.524 16.694 1.00 53.36 130 TYR A N 1
ATOM 966 C CA . TYR A 1 130 ? 14.524 18.402 18.077 1.00 48.69 130 TYR A CA 1
ATOM 967 C C . TYR A 1 130 ? 15.203 17.253 18.805 1.00 49.25 130 TYR A C 1
ATOM 968 O O . TYR A 1 130 ? 15.559 17.414 19.970 1.00 55.54 130 TYR A O 1
ATOM 977 N N . LEU A 1 131 ? 15.348 16.104 18.148 1.00 46.89 131 LEU A N 1
ATOM 978 C CA . LEU A 1 131 ? 16.109 14.984 18.697 1.00 48.99 131 LEU A CA 1
ATOM 979 C C . LEU A 1 131 ? 17.566 15.356 18.878 1.00 52.31 131 LEU A C 1
ATOM 980 O O . LEU A 1 131 ? 18.186 15.023 19.912 1.00 49.49 131 LEU A O 1
ATOM 985 N N . SER A 1 132 ? 18.118 16.057 17.890 1.00 56.83 132 SER A N 1
ATOM 986 C CA . SER A 1 132 ? 19.533 16.497 17.966 1.00 59.78 132 SER A CA 1
ATOM 987 C C . SER A 1 132 ? 19.858 17.316 19.234 1.00 59.37 132 SER A C 1
ATOM 988 O O . SER A 1 132 ? 20.980 17.280 19.738 1.00 66.18 132 SER A O 1
ATOM 991 N N . GLU A 1 133 ? 18.880 18.052 19.745 1.00 58.75 133 GLU A N 1
ATOM 992 C CA . GLU A 1 133 ? 19.066 18.870 20.946 1.00 60.64 133 GLU A CA 1
ATOM 993 C C . GLU A 1 133 ? 19.325 18.043 22.206 1.00 60.87 133 GLU A C 1
ATOM 994 O O . GLU A 1 133 ? 19.866 18.540 23.190 1.00 60.92 133 GLU A O 1
ATOM 1000 N N . VAL A 1 134 ? 18.909 16.789 22.192 1.00 63.25 134 VAL A N 1
ATOM 1001 C CA . VAL A 1 134 ? 19.003 15.971 23.379 1.00 65.63 134 VAL A CA 1
ATOM 1002 C C . VAL A 1 134 ? 19.838 14.708 23.157 1.00 69.99 134 VAL A C 1
ATOM 1003 O O . VAL A 1 134 ? 19.884 13.832 24.018 1.00 74.63 134 VAL A O 1
ATOM 1007 N N . ALA A 1 135 ? 20.510 14.626 22.017 1.00 75.99 135 ALA A N 1
ATOM 1008 C CA . ALA A 1 135 ? 21.173 13.395 21.594 1.00 79.51 135 ALA A CA 1
ATOM 1009 C C . ALA A 1 135 ? 22.686 13.401 21.922 1.00 83.25 135 ALA A C 1
ATOM 1010 O O . ALA A 1 135 ? 23.300 14.483 22.083 1.00 79.29 135 ALA A O 1
ATOM 1012 N N . SER A 1 136 ? 23.256 12.183 22.002 1.00 84.35 136 SER A N 1
ATOM 1013 C CA . SER A 1 136 ? 24.678 11.944 22.323 1.00 84.12 136 SER A CA 1
ATOM 1014 C C . SER A 1 136 ? 25.403 11.129 21.239 1.00 83.00 136 SER A C 1
ATOM 1015 O O . SER A 1 136 ? 24.825 10.231 20.655 1.00 82.58 136 SER A O 1
ATOM 1018 N N . GLY A 1 137 ? 26.665 11.466 20.974 1.00 85.17 137 GLY A N 1
ATOM 1019 C CA . GLY A 1 137 ? 27.598 10.615 20.202 1.00 82.91 137 GLY A CA 1
ATOM 1020 C C . GLY A 1 137 ? 27.231 10.167 18.800 1.00 79.85 137 GLY A C 1
ATOM 1021 O O . GLY A 1 137 ? 27.113 10.969 17.894 1.00 74.58 137 GLY A O 1
ATOM 1022 N N . ASP A 1 138 ? 27.093 8.860 18.622 1.00 85.18 138 ASP A N 1
ATOM 1023 C CA . ASP A 1 138 ? 26.719 8.278 17.320 1.00 88.55 138 ASP A CA 1
ATOM 1024 C C . ASP A 1 138 ? 25.294 8.684 16.937 1.00 82.59 138 ASP A C 1
ATOM 1025 O O . ASP A 1 138 ? 25.044 9.125 15.827 1.00 81.47 138 ASP A O 1
ATOM 1030 N N . ASN A 1 139 ? 24.370 8.501 17.872 1.00 78.24 139 ASN A N 1
ATOM 1031 C CA . ASN A 1 139 ? 23.008 8.998 17.757 1.00 77.09 139 ASN A CA 1
ATOM 1032 C C . ASN A 1 139 ? 22.958 10.470 17.270 1.00 77.05 139 ASN A C 1
ATOM 1033 O O . ASN A 1 139 ? 22.258 10.789 16.308 1.00 75.00 139 ASN A O 1
ATOM 1038 N N . LYS A 1 140 ? 23.737 11.349 17.899 1.00 76.06 140 LYS A N 1
ATOM 1039 C CA . LYS A 1 140 ? 23.737 12.760 17.521 1.00 72.80 140 LYS A CA 1
ATOM 1040 C C . LYS A 1 140 ? 24.181 13.010 16.088 1.00 75.50 140 LYS A C 1
ATOM 1041 O O . LYS A 1 140 ? 23.567 13.813 15.389 1.00 82.93 140 LYS A O 1
ATOM 1047 N N . GLN A 1 141 ? 25.247 12.351 15.645 1.00 74.28 141 GLN A N 1
ATOM 1048 C CA . GLN A 1 141 ? 25.702 12.502 14.252 1.00 70.95 141 GLN A CA 1
ATOM 1049 C C . GLN A 1 141 ? 24.608 12.046 13.241 1.00 67.53 141 GLN A C 1
ATOM 1050 O O . GLN A 1 141 ? 24.457 12.636 12.179 1.00 68.68 141 GLN A O 1
ATOM 1052 N N . THR A 1 142 ? 23.842 11.020 13.604 1.00 62.95 142 THR A N 1
ATOM 1053 C CA . THR A 1 142 ? 22.833 10.427 12.729 1.00 66.44 142 THR A CA 1
ATOM 1054 C C . THR A 1 142 ? 21.614 11.344 12.598 1.00 68.16 142 THR A C 1
ATOM 1055 O O . THR A 1 142 ? 21.042 11.520 11.506 1.00 70.43 142 THR A O 1
ATOM 1059 N N . THR A 1 143 ? 21.208 11.863 13.752 1.00 62.19 143 THR A N 1
ATOM 1060 C CA . THR A 1 143 ? 20.181 12.889 13.910 1.00 60.70 143 THR A CA 1
ATOM 1061 C C . THR A 1 143 ? 20.459 14.202 13.134 1.00 56.78 143 THR A C 1
ATOM 1062 O O . THR A 1 143 ? 19.679 14.608 12.265 1.00 56.14 143 THR A O 1
ATOM 1066 N N . VAL A 1 144 ? 21.571 14.852 13.454 1.00 52.57 144 VAL A N 1
ATOM 1067 C CA . VAL A 1 144 ? 21.962 16.080 12.784 1.00 54.77 144 VAL A CA 1
ATOM 1068 C C . VAL A 1 144 ? 21.973 15.871 11.288 1.00 57.50 144 VAL A C 1
ATOM 1069 O O . VAL A 1 144 ? 21.636 16.770 10.516 1.00 57.57 144 VAL A O 1
ATOM 1073 N N . SER A 1 145 ? 22.393 14.683 10.885 1.00 57.83 145 SER A N 1
ATOM 1074 C CA . SER A 1 145 ? 22.613 14.402 9.481 1.00 61.33 145 SER A CA 1
ATOM 1075 C C . SER A 1 145 ? 21.287 14.118 8.777 1.00 60.85 145 SER A C 1
ATOM 1076 O O . SER A 1 145 ? 21.089 14.577 7.646 1.00 59.88 145 SER A O 1
ATOM 1079 N N . ASN A 1 146 ? 20.368 13.401 9.440 1.00 57.68 146 ASN A N 1
ATOM 1080 C CA . ASN A 1 146 ? 19.039 13.178 8.857 1.00 56.01 146 ASN A CA 1
ATOM 1081 C C . ASN A 1 146 ? 18.198 14.446 8.867 1.00 53.97 146 ASN A C 1
ATOM 1082 O O . ASN A 1 146 ? 17.371 14.632 7.990 1.00 55.41 146 ASN A O 1
ATOM 1087 N N . SER A 1 147 ? 18.401 15.305 9.860 1.00 54.64 147 SER A N 1
ATOM 1088 C CA . SER A 1 147 ? 17.776 16.633 9.861 1.00 54.34 147 SER A CA 1
ATOM 1089 C C . SER A 1 147 ? 18.148 17.430 8.604 1.00 52.57 147 SER A C 1
ATOM 1090 O O . SER A 1 147 ? 17.280 17.800 7.801 1.00 53.03 147 SER A O 1
ATOM 1093 N N . GLN A 1 148 ? 19.438 17.683 8.419 1.00 51.30 148 GLN A N 1
ATOM 1094 C CA . GLN A 1 148 ? 19.901 18.409 7.230 1.00 53.77 148 GLN A CA 1
ATOM 1095 C C . GLN A 1 148 ? 19.414 17.746 5.945 1.00 54.03 148 GLN A C 1
ATOM 1096 O O . GLN A 1 148 ? 18.886 18.424 5.084 1.00 55.26 148 GLN A O 1
ATOM 1102 N N . GLN A 1 149 ? 19.571 16.424 5.837 1.00 56.90 149 GLN A N 1
ATOM 1103 C CA . GLN A 1 149 ? 19.115 15.666 4.656 1.00 59.01 149 GLN A CA 1
ATOM 1104 C C . GLN A 1 149 ? 17.631 15.880 4.347 1.00 59.12 149 GLN A C 1
ATOM 1105 O O . GLN A 1 149 ? 17.261 16.037 3.172 1.00 63.57 149 GLN A O 1
ATOM 1111 N N . ALA A 1 150 ? 16.778 15.894 5.375 1.00 53.69 150 ALA A N 1
ATOM 1112 C CA . ALA A 1 150 ? 15.357 16.205 5.149 1.00 54.03 150 ALA A CA 1
ATOM 1113 C C . ALA A 1 150 ? 15.146 17.699 4.797 1.00 52.20 150 ALA A C 1
ATOM 1114 O O . ALA A 1 150 ? 14.367 18.023 3.923 1.00 47.88 150 ALA A O 1
ATOM 1116 N N . TYR A 1 151 ? 15.854 18.601 5.463 1.00 53.38 151 TYR A N 1
ATOM 1117 C CA . TYR A 1 151 ? 15.747 20.039 5.138 1.00 54.79 151 TYR A CA 1
ATOM 1118 C C . TYR A 1 151 ? 16.109 20.292 3.667 1.00 54.02 151 TYR A C 1
ATOM 1119 O O . TYR A 1 151 ? 15.430 21.068 2.944 1.00 52.58 151 TYR A O 1
ATOM 1128 N N . GLN A 1 152 ? 17.142 19.585 3.211 1.00 48.28 152 GLN A N 1
ATOM 1129 C CA . GLN A 1 152 ? 17.704 19.812 1.869 1.00 42.48 152 GLN A CA 1
ATOM 1130 C C . GLN A 1 152 ? 16.743 19.304 0.822 1.00 44.62 152 GLN A C 1
ATOM 1131 O O . GLN A 1 152 ? 16.470 19.988 -0.148 1.00 48.95 152 GLN A O 1
ATOM 1137 N N . GLU A 1 153 ? 16.183 18.116 1.029 1.00 49.52 153 GLU A N 1
ATOM 1138 C CA . GLU A 1 153 ? 15.228 17.603 0.079 1.00 51.36 153 GLU A CA 1
ATOM 1139 C C . GLU A 1 153 ? 13.973 18.476 -0.056 1.00 49.54 153 GLU A C 1
ATOM 1140 O O . GLU A 1 153 ? 13.434 18.606 -1.146 1.00 47.07 153 GLU A O 1
ATOM 1146 N N . ALA A 1 154 ? 13.507 19.065 1.043 1.00 55.45 154 ALA A N 1
ATOM 1147 C CA . ALA A 1 154 ? 12.362 20.009 1.011 1.00 55.31 154 ALA A CA 1
ATOM 1148 C C . ALA A 1 154 ? 12.707 21.271 0.239 1.00 64.23 154 ALA A C 1
ATOM 1149 O O . ALA A 1 154 ? 11.855 21.844 -0.461 1.00 68.81 154 ALA A O 1
ATOM 1151 N N . PHE A 1 155 ? 13.964 21.705 0.370 1.00 66.23 155 PHE A N 1
ATOM 1152 C CA . PHE A 1 155 ? 14.424 22.942 -0.252 1.00 59.77 155 PHE A CA 1
ATOM 1153 C C . PHE A 1 155 ? 14.578 22.797 -1.764 1.00 59.66 155 PHE A C 1
ATOM 1154 O O . PHE A 1 155 ? 14.118 23.652 -2.510 1.00 67.75 155 PHE A O 1
ATOM 1162 N N . GLU A 1 156 ? 15.221 21.717 -2.206 1.00 59.01 156 GLU A N 1
ATOM 1163 C CA . GLU A 1 156 ? 15.306 21.355 -3.632 1.00 62.44 156 GLU A CA 1
ATOM 1164 C C . GLU A 1 156 ? 13.903 21.353 -4.275 1.00 58.29 156 GLU A C 1
ATOM 1165 O O . GLU A 1 156 ? 13.687 21.944 -5.329 1.00 65.27 156 GLU A O 1
ATOM 1171 N N . ILE A 1 157 ? 12.945 20.707 -3.630 1.00 51.14 157 ILE A N 1
ATOM 1172 C CA . ILE A 1 157 ? 11.566 20.694 -4.111 1.00 55.89 157 ILE A CA 1
ATOM 1173 C C . ILE A 1 157 ? 10.921 22.120 -4.025 1.00 57.24 157 ILE A C 1
ATOM 1174 O O . ILE A 1 157 ? 10.453 22.634 -5.029 1.00 62.51 157 ILE A O 1
ATOM 1179 N N . SER A 1 158 ? 10.928 22.787 -2.874 1.00 58.91 158 SER A N 1
ATOM 1180 C CA . SER A 1 158 ? 10.461 24.201 -2.814 1.00 58.50 158 SER A CA 1
ATOM 1181 C C . SER A 1 158 ? 11.038 25.121 -3.928 1.00 60.38 158 SER A C 1
ATOM 1182 O O . SE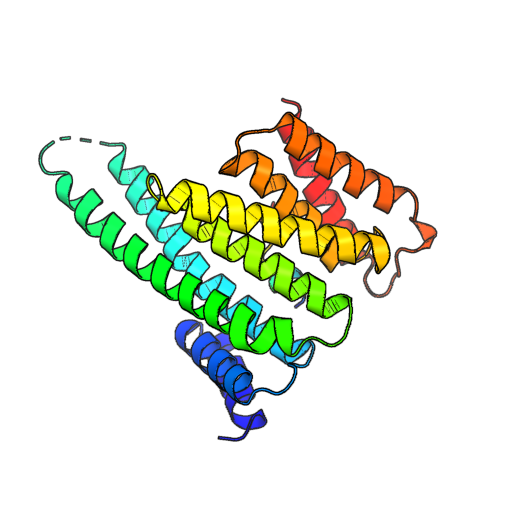R A 1 158 ? 10.307 25.986 -4.447 1.00 61.89 158 SER A O 1
ATOM 1185 N N . LYS A 1 159 ? 12.333 24.962 -4.264 1.00 54.34 159 LYS A N 1
ATOM 1186 C CA . LYS A 1 159 ? 12.977 25.774 -5.324 1.00 57.28 159 LYS A CA 1
ATOM 1187 C C . LYS A 1 159 ? 12.474 25.424 -6.723 1.00 57.30 159 LYS A C 1
ATOM 1188 O O . LYS A 1 159 ? 12.294 26.295 -7.553 1.00 58.44 159 LYS A O 1
ATOM 1193 N N . LYS A 1 160 ? 12.239 24.143 -6.988 1.00 62.64 160 LYS A N 1
ATOM 1194 C CA . LYS A 1 160 ? 11.588 23.734 -8.230 1.00 57.13 160 LYS A CA 1
ATOM 1195 C C . LYS A 1 160 ? 10.114 24.213 -8.275 1.00 59.37 160 LYS A C 1
ATOM 1196 O O . LYS A 1 160 ? 9.632 24.688 -9.298 1.00 62.82 160 LYS A O 1
ATOM 1199 N N . GLU A 1 161 ? 9.402 24.156 -7.168 1.00 54.38 161 GLU A N 1
ATOM 1200 C CA . GLU A 1 161 ? 7.958 24.152 -7.263 1.00 54.88 161 GLU A CA 1
ATOM 1201 C C . GLU A 1 161 ? 7.195 25.305 -6.619 1.00 58.76 161 GLU A C 1
ATOM 1202 O O . GLU A 1 161 ? 5.977 25.321 -6.646 1.00 63.31 161 GLU A O 1
ATOM 1208 N N . MET A 1 162 ? 7.859 26.276 -6.027 1.00 63.54 162 MET A N 1
ATOM 1209 C CA . MET A 1 162 ? 7.104 27.300 -5.325 1.00 67.84 162 MET A CA 1
ATOM 1210 C C . MET A 1 162 ? 7.713 28.658 -5.487 1.00 67.22 162 MET A C 1
ATOM 1211 O O . MET A 1 162 ? 8.905 28.802 -5.780 1.00 65.22 162 MET A O 1
ATOM 1216 N N . GLN A 1 163 ? 6.888 29.668 -5.273 1.00 63.93 163 GLN A N 1
ATOM 1217 C CA . GLN A 1 163 ? 7.398 31.003 -5.340 1.00 63.81 163 GLN A CA 1
ATOM 1218 C C . GLN A 1 163 ? 8.344 31.136 -4.168 1.00 61.62 163 GLN A C 1
ATOM 1219 O O . GLN A 1 163 ? 8.164 30.479 -3.141 1.00 61.99 163 GLN A O 1
ATOM 1225 N N . PRO A 1 164 ? 9.329 32.029 -4.294 1.00 61.64 164 PRO A N 1
ATOM 1226 C CA . PRO A 1 164 ? 10.170 32.433 -3.184 1.00 60.20 164 PRO A CA 1
ATOM 1227 C C . PRO A 1 164 ? 9.403 33.094 -2.035 1.00 57.71 164 PRO A C 1
ATOM 1228 O O . PRO A 1 164 ? 9.912 33.184 -0.934 1.00 62.32 164 PRO A O 1
ATOM 1232 N N . THR A 1 165 ? 8.200 33.577 -2.314 1.00 60.76 165 THR A N 1
ATOM 1233 C CA . THR A 1 165 ? 7.348 34.268 -1.336 1.00 60.37 165 THR A CA 1
ATOM 1234 C C . THR A 1 165 ? 6.343 33.322 -0.653 1.00 60.32 165 THR A C 1
ATOM 1235 O O . THR A 1 165 ? 5.656 33.714 0.298 1.00 62.88 165 THR A O 1
ATOM 1239 N N . HIS A 1 166 ? 6.266 32.076 -1.116 1.00 57.18 166 HIS A N 1
ATOM 1240 C CA . HIS A 1 166 ? 5.378 31.102 -0.475 1.00 55.69 166 HIS A CA 1
ATOM 1241 C C . HIS A 1 166 ? 5.662 30.891 1.027 1.00 55.62 166 HIS A C 1
ATOM 1242 O O . HIS A 1 166 ? 6.778 30.518 1.426 1.00 53.03 166 HIS A O 1
ATOM 1249 N N . PRO A 1 167 ? 4.655 31.155 1.871 1.00 57.33 167 PRO A N 1
ATOM 1250 C CA . PRO A 1 167 ? 4.825 31.027 3.318 1.00 60.06 167 PRO A CA 1
ATOM 1251 C C . PRO A 1 167 ? 5.565 29.756 3.712 1.00 53.32 167 PRO A C 1
ATOM 1252 O O . PRO A 1 167 ? 6.575 29.847 4.360 1.00 53.74 167 PRO A O 1
ATOM 1256 N N . ILE A 1 168 ? 5.092 28.596 3.269 1.00 52.00 168 ILE A N 1
ATOM 1257 C CA . ILE A 1 168 ? 5.797 27.324 3.512 1.00 51.08 168 ILE A CA 1
ATOM 1258 C C . ILE A 1 168 ? 7.261 27.355 3.099 1.00 48.25 168 ILE A C 1
ATOM 1259 O O . ILE A 1 168 ? 8.138 26.871 3.809 1.00 49.23 168 ILE A O 1
ATOM 1264 N N . ARG A 1 169 ? 7.530 27.908 1.940 1.00 48.61 169 ARG A N 1
ATOM 1265 C CA . ARG A 1 169 ? 8.879 27.903 1.482 1.00 49.44 169 ARG A CA 1
ATOM 1266 C C . ARG A 1 169 ? 9.684 28.848 2.328 1.00 51.73 169 ARG A C 1
ATOM 1267 O O . ARG A 1 169 ? 10.824 28.527 2.663 1.00 55.98 169 ARG A O 1
ATOM 1275 N N . LEU A 1 170 ? 9.110 30.010 2.675 1.00 57.01 170 LEU A N 1
ATOM 1276 C CA . LEU A 1 170 ? 9.812 30.978 3.536 1.00 55.88 170 LEU A CA 1
ATOM 1277 C C . LEU A 1 170 ? 10.066 30.376 4.907 1.00 56.11 170 LEU A C 1
ATOM 1278 O O . LEU A 1 170 ? 11.137 30.547 5.504 1.00 52.54 170 LEU A O 1
ATOM 1283 N N . GLY A 1 171 ? 9.064 29.644 5.386 1.00 57.51 171 GLY A N 1
ATOM 1284 C CA . GLY A 1 171 ? 9.104 28.977 6.687 1.00 57.81 171 GLY A CA 1
ATOM 1285 C C . GLY A 1 171 ? 10.094 27.843 6.746 1.00 57.92 171 GLY A C 1
ATOM 1286 O O . GLY A 1 171 ? 10.665 27.569 7.797 1.00 64.56 171 GLY A O 1
ATOM 1287 N N . LEU A 1 172 ? 10.303 27.182 5.615 1.00 56.12 172 LEU A N 1
ATOM 1288 C CA . LEU A 1 172 ? 11.375 26.203 5.485 1.00 48.54 172 LEU A CA 1
ATOM 1289 C C . LEU A 1 172 ? 12.749 26.834 5.592 1.00 45.84 172 LEU A C 1
ATOM 1290 O O . LEU A 1 172 ? 13.651 26.248 6.189 1.00 40.69 172 LEU A O 1
ATOM 1295 N N . ALA A 1 173 ? 12.924 28.003 4.978 1.00 53.35 173 ALA A N 1
ATOM 1296 C CA . ALA A 1 173 ? 14.226 28.697 4.964 1.00 49.39 173 ALA A CA 1
ATOM 1297 C C . ALA A 1 173 ? 14.525 29.145 6.341 1.00 48.25 173 ALA A C 1
ATOM 1298 O O . ALA A 1 173 ? 15.667 29.111 6.809 1.00 49.33 173 ALA A O 1
ATOM 1300 N N . LEU A 1 174 ? 13.481 29.593 7.008 1.00 52.14 174 LEU A N 1
ATOM 1301 C CA . LEU A 1 174 ? 13.657 30.075 8.363 1.00 51.82 174 LEU A CA 1
ATOM 1302 C C . LEU A 1 174 ? 14.174 28.951 9.250 1.00 49.74 174 LEU A C 1
ATOM 1303 O O . LEU A 1 174 ? 15.256 29.086 9.813 1.00 44.46 174 LEU A O 1
ATOM 1308 N N . ASN A 1 175 ? 13.409 27.857 9.356 1.00 48.55 175 ASN A N 1
ATOM 1309 C CA . ASN A 1 175 ? 13.820 26.698 10.168 1.00 48.95 175 ASN A CA 1
ATOM 1310 C C . ASN A 1 175 ? 15.156 26.095 9.756 1.00 46.58 175 ASN A C 1
ATOM 1311 O O . ASN A 1 175 ? 15.980 25.791 10.600 1.00 44.95 175 A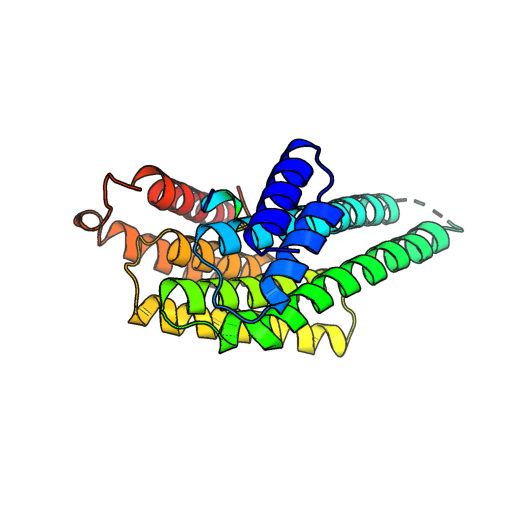SN A O 1
ATOM 1316 N N . PHE A 1 176 ? 15.384 25.953 8.462 1.00 50.20 176 PHE A N 1
ATOM 1317 C CA . PHE A 1 176 ? 16.644 25.394 7.972 1.00 48.68 176 PHE A CA 1
ATOM 1318 C C . PHE A 1 176 ? 17.775 26.350 8.315 1.00 45.67 176 PHE A C 1
ATOM 1319 O O . PHE A 1 176 ? 18.839 25.900 8.709 1.00 50.30 176 PHE A O 1
ATOM 1327 N N . SER A 1 177 ? 17.559 27.659 8.219 1.00 41.50 177 SER A N 1
ATOM 1328 C CA . SER A 1 177 ? 18.651 28.596 8.591 1.00 48.67 177 SER A CA 1
ATOM 1329 C C . SER A 1 177 ? 19.038 28.418 10.078 1.00 51.10 177 SER A C 1
ATOM 1330 O O . SER A 1 177 ? 20.228 28.330 10.418 1.00 55.29 177 SER A O 1
ATOM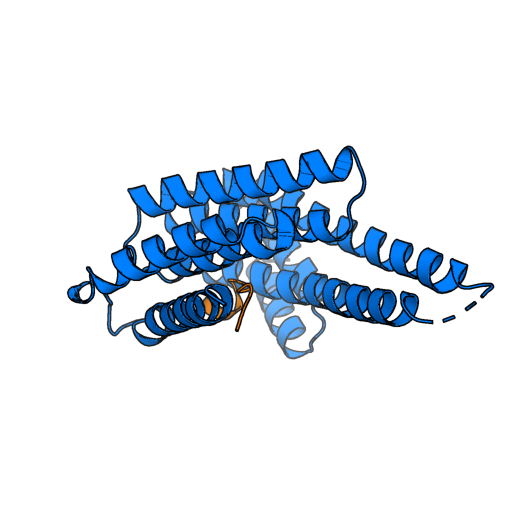 1333 N N . VAL A 1 178 ? 18.035 28.341 10.951 1.00 45.27 178 VAL A N 1
ATOM 1334 C CA . VAL A 1 178 ? 18.266 28.146 12.382 1.00 48.28 178 VAL A CA 1
ATOM 1335 C C . VAL A 1 178 ? 18.949 26.780 12.647 1.00 54.74 178 VAL A C 1
ATOM 1336 O O . VAL A 1 178 ? 19.794 26.629 13.548 1.00 56.24 178 VAL A O 1
ATOM 1340 N N . PHE A 1 179 ? 18.610 25.787 11.840 1.00 52.80 179 PHE A N 1
ATOM 1341 C CA . PHE A 1 179 ? 19.270 24.518 11.966 1.00 52.24 179 PHE A CA 1
ATOM 1342 C C . PHE A 1 179 ? 20.763 24.749 11.871 1.00 50.46 179 PHE A C 1
ATOM 1343 O O . PHE A 1 179 ? 21.530 24.175 12.620 1.00 48.80 179 PHE A O 1
ATOM 1351 N N . TYR A 1 180 ? 21.181 25.591 10.941 1.00 49.82 180 TYR A N 1
ATOM 1352 C CA . TYR A 1 180 ? 22.615 25.795 10.762 1.00 53.69 180 TYR A CA 1
ATOM 1353 C C . TYR A 1 180 ? 23.215 26.551 11.913 1.00 58.92 180 TYR A C 1
ATOM 1354 O O . TYR A 1 180 ? 24.318 26.210 12.347 1.00 55.03 180 TYR A O 1
ATOM 1363 N N . TYR A 1 181 ? 22.481 27.570 12.388 1.00 64.42 181 TYR A N 1
ATOM 1364 C CA . TYR A 1 181 ? 22.954 28.478 13.424 1.00 59.86 181 TYR A CA 1
ATOM 1365 C C . TYR A 1 181 ? 23.049 27.767 14.739 1.00 59.06 181 TYR A C 1
ATOM 1366 O O . TYR A 1 181 ? 24.081 27.807 15.368 1.00 65.24 181 TYR A O 1
ATOM 1375 N N . GLU A 1 182 ? 21.956 27.139 15.152 1.00 57.81 182 GLU A N 1
ATOM 1376 C CA . GLU A 1 182 ? 21.837 26.546 16.467 1.00 56.05 182 GLU A CA 1
ATOM 1377 C C . GLU A 1 182 ? 22.395 25.131 16.541 1.00 56.81 182 GLU A C 1
ATOM 1378 O O . GLU A 1 182 ? 22.994 24.772 17.543 1.00 63.67 182 GLU A O 1
ATOM 1384 N N . ILE A 1 183 ? 22.216 24.323 15.512 1.00 49.51 183 ILE A N 1
ATOM 1385 C CA . ILE A 1 183 ? 22.577 22.908 15.630 1.00 55.57 183 ILE A CA 1
ATOM 1386 C C . ILE A 1 183 ? 23.936 22.627 15.014 1.00 59.72 183 ILE A C 1
ATOM 1387 O O . ILE A 1 183 ? 24.787 22.002 15.642 1.00 65.22 183 ILE A O 1
ATOM 1392 N N . LEU A 1 184 ? 24.153 23.096 13.792 1.00 60.47 184 LEU A N 1
ATOM 1393 C CA . LEU A 1 184 ? 25.466 22.963 13.163 1.00 59.79 184 LEU A CA 1
ATOM 1394 C C . LEU A 1 184 ? 26.500 24.021 13.595 1.00 61.26 184 LEU A C 1
ATOM 1395 O O . LEU A 1 184 ? 27.696 23.899 13.304 1.00 59.68 184 LEU A O 1
ATOM 1400 N N . ASN A 1 185 ? 26.043 25.055 14.284 1.00 64.50 185 ASN A N 1
ATOM 1401 C CA . ASN A 1 185 ? 26.923 26.125 14.731 1.00 71.16 185 ASN A CA 1
ATOM 1402 C C . ASN A 1 185 ? 27.777 26.719 13.591 1.00 70.96 185 ASN A C 1
ATOM 1403 O O . ASN A 1 185 ? 28.981 26.966 13.718 1.00 72.92 185 ASN A O 1
ATOM 1408 N N . SER A 1 186 ? 27.100 26.946 12.474 1.00 69.30 186 SER A N 1
ATOM 1409 C CA . SER A 1 186 ? 27.682 27.520 11.297 1.00 67.57 186 SER A CA 1
ATOM 1410 C C . SER A 1 186 ? 26.806 28.722 11.000 1.00 62.93 186 SER A C 1
ATOM 1411 O O . SER A 1 186 ? 25.822 28.612 10.250 1.00 58.27 186 SER A O 1
ATOM 1414 N N . PRO A 1 187 ? 27.104 29.854 11.657 1.00 60.04 187 PRO A N 1
ATOM 1415 C CA . PRO A 1 187 ? 26.343 31.104 11.446 1.00 58.19 187 PRO A CA 1
ATOM 1416 C C . PRO A 1 187 ? 26.522 31.731 10.061 1.00 51.94 187 PRO A C 1
ATOM 1417 O O . PRO A 1 187 ? 25.583 32.268 9.472 1.00 56.77 187 PRO A O 1
ATOM 1421 N N . GLU A 1 188 ? 27.705 31.656 9.513 1.00 51.97 188 GLU A N 1
ATOM 1422 C CA . GLU A 1 188 ? 27.926 32.323 8.213 1.00 56.44 188 GLU A CA 1
ATOM 1423 C C . GLU A 1 188 ? 26.957 31.722 7.203 1.00 50.34 188 GLU A C 1
ATOM 1424 O O . GLU A 1 188 ? 26.381 32.439 6.405 1.00 54.77 188 GLU A O 1
ATOM 1430 N N . LYS A 1 189 ? 26.768 30.404 7.298 1.00 52.85 189 LYS A N 1
ATOM 1431 C CA . LYS A 1 189 ? 25.842 29.603 6.463 1.00 52.36 189 LYS A CA 1
ATOM 1432 C C . LYS A 1 189 ? 24.382 29.866 6.742 1.00 49.60 189 LYS A C 1
ATOM 1433 O O . LYS A 1 189 ? 23.580 29.954 5.811 1.00 53.79 189 LYS A O 1
ATOM 1439 N N . ALA A 1 190 ? 24.034 29.920 8.023 1.00 47.01 190 ALA A N 1
ATOM 1440 C CA . ALA A 1 190 ? 22.725 30.363 8.447 1.00 47.45 190 ALA A CA 1
ATOM 1441 C C . ALA A 1 190 ? 22.406 31.694 7.811 1.00 49.44 190 ALA A C 1
ATOM 1442 O O . ALA A 1 190 ? 21.323 31.828 7.267 1.00 54.10 190 ALA A O 1
ATOM 1444 N N . CYS A 1 191 ? 23.336 32.660 7.842 1.00 51.41 191 CYS A N 1
ATOM 1445 C CA . CYS A 1 191 ? 23.088 33.970 7.193 1.00 58.69 191 CYS A CA 1
ATOM 1446 C C . CYS A 1 191 ? 22.958 33.875 5.700 1.00 60.25 191 CYS A C 1
ATOM 1447 O O . CYS A 1 191 ? 22.048 34.481 5.110 1.00 59.44 191 CYS A O 1
ATOM 1450 N N . SER A 1 192 ? 23.898 33.149 5.094 1.00 58.53 192 SER A N 1
ATOM 1451 C CA . SER A 1 192 ? 23.929 32.964 3.641 1.00 56.43 192 SER A CA 1
ATOM 1452 C C . SER A 1 192 ? 22.618 32.387 3.189 1.00 58.08 192 SER A C 1
ATOM 1453 O O . SER A 1 192 ? 21.955 32.945 2.319 1.00 57.14 192 SER A O 1
ATOM 1456 N N . LEU A 1 193 ? 22.228 31.291 3.835 1.00 62.59 193 LEU A N 1
ATOM 1457 C CA . LEU A 1 193 ? 20.973 30.609 3.533 1.00 59.71 193 LEU A CA 1
ATOM 1458 C C . LEU A 1 193 ? 19.766 31.537 3.710 1.00 54.38 193 LEU A C 1
ATOM 1459 O O . LEU A 1 193 ? 18.762 31.405 3.024 1.00 56.54 193 LEU A O 1
ATOM 1464 N N . ALA A 1 194 ? 19.851 32.452 4.659 1.00 51.83 194 ALA A N 1
ATOM 1465 C CA . ALA A 1 194 ? 18.739 33.366 4.918 1.00 53.19 194 ALA A CA 1
ATOM 1466 C C . ALA A 1 194 ? 18.764 34.568 4.008 1.00 53.86 194 ALA A C 1
ATOM 1467 O O . ALA A 1 194 ? 17.704 34.942 3.516 1.00 54.27 194 ALA A O 1
ATOM 1469 N N . LYS A 1 195 ? 19.931 35.167 3.743 1.00 57.90 195 LYS A N 1
ATOM 1470 C CA . LYS A 1 195 ? 19.912 36.317 2.838 1.00 63.66 195 LYS A CA 1
ATOM 1471 C C . LYS A 1 195 ? 19.367 35.833 1.502 1.00 59.97 195 LYS A C 1
ATOM 1472 O O . LYS A 1 195 ? 18.456 36.453 0.935 1.00 59.68 195 LYS A O 1
ATOM 1476 N N . THR A 1 196 ? 19.872 34.700 1.028 1.00 56.06 196 THR A N 1
ATOM 1477 C CA . THR A 1 196 ? 19.389 34.160 -0.242 1.00 53.87 196 THR A CA 1
ATOM 1478 C C . THR A 1 196 ? 17.889 34.100 -0.238 1.00 50.76 196 THR A C 1
ATOM 1479 O O . THR A 1 196 ? 17.262 34.581 -1.181 1.00 49.99 196 THR A O 1
ATOM 1483 N N . ALA A 1 197 ? 17.308 33.498 0.800 1.00 48.37 197 ALA A N 1
ATOM 1484 C CA . ALA A 1 197 ? 15.854 33.237 0.786 1.00 52.40 197 ALA A CA 1
ATOM 1485 C C . ALA A 1 197 ? 15.072 34.518 0.834 1.00 55.43 197 ALA A C 1
ATOM 1486 O O . ALA A 1 197 ? 14.040 34.618 0.186 1.00 57.45 197 ALA A O 1
ATOM 1488 N N . PHE A 1 198 ? 15.579 35.480 1.612 1.00 57.49 198 PHE A N 1
ATOM 1489 C CA . PHE A 1 198 ? 15.019 36.816 1.695 1.00 52.90 198 PHE A CA 1
ATOM 1490 C C . PHE A 1 198 ? 15.102 37.499 0.336 1.00 55.02 198 PHE A C 1
ATOM 1491 O O . PHE A 1 198 ? 14.054 37.868 -0.250 1.00 58.29 198 PHE A O 1
ATOM 1499 N N . ASP A 1 199 ? 16.324 37.644 -0.185 1.00 50.55 199 ASP A N 1
ATOM 1500 C CA . ASP A 1 199 ? 16.527 38.323 -1.478 1.00 53.05 199 ASP A CA 1
ATOM 1501 C C . ASP A 1 199 ? 15.648 37.755 -2.628 1.00 54.68 199 ASP A C 1
ATOM 1502 O O . ASP A 1 199 ? 15.067 38.526 -3.410 1.00 52.70 199 ASP A O 1
ATOM 1507 N N . GLU A 1 200 ? 15.509 36.427 -2.704 1.00 58.26 200 GLU A N 1
ATOM 1508 C CA . GLU A 1 200 ? 14.679 35.817 -3.751 1.00 62.92 200 GLU A CA 1
ATOM 1509 C C . GLU A 1 200 ? 13.209 36.229 -3.557 1.00 61.42 200 GLU A C 1
ATOM 1510 O O . GLU A 1 200 ? 12.479 36.418 -4.524 1.00 56.26 200 GLU A O 1
ATOM 1516 N N . ALA A 1 201 ? 12.770 36.376 -2.315 1.00 61.49 201 ALA A N 1
ATOM 1517 C CA . ALA A 1 201 ? 11.403 36.818 -2.077 1.00 64.09 201 ALA A CA 1
ATOM 1518 C C . ALA A 1 201 ? 11.249 38.296 -2.419 1.00 67.36 201 ALA A C 1
ATOM 1519 O O . ALA A 1 201 ? 10.369 38.645 -3.190 1.00 68.30 201 ALA A O 1
ATOM 1521 N N . ILE A 1 202 ? 12.119 39.158 -1.896 1.00 70.76 202 ILE A N 1
ATOM 1522 C CA . ILE A 1 202 ? 12.024 40.595 -2.215 1.00 75.14 202 ILE A CA 1
ATOM 1523 C C . ILE A 1 202 ? 12.276 40.918 -3.687 1.00 81.48 202 ILE A C 1
ATOM 1524 O O . ILE A 1 202 ? 12.083 42.071 -4.084 1.00 90.17 202 ILE A O 1
ATOM 1529 N N . ALA A 1 203 ? 12.744 39.961 -4.497 1.00 82.52 203 ALA A N 1
ATOM 1530 C CA . ALA A 1 203 ? 12.823 40.208 -5.953 1.00 78.98 203 ALA A CA 1
ATOM 1531 C C . ALA A 1 203 ? 11.429 40.043 -6.545 1.00 80.39 203 ALA A C 1
ATOM 1532 O O . ALA A 1 203 ? 10.961 40.920 -7.278 1.00 86.83 203 ALA A O 1
ATOM 1534 N N . GLU A 1 204 ? 10.737 38.970 -6.160 1.00 77.15 204 GLU A N 1
ATOM 1535 C CA . GLU A 1 204 ? 9.423 38.680 -6.705 1.00 78.48 204 GLU A CA 1
ATOM 1536 C C . GLU A 1 204 ? 8.327 39.269 -5.816 1.00 74.67 204 GLU A C 1
ATOM 1537 O O . GLU A 1 204 ? 7.448 38.571 -5.352 1.00 75.66 204 GLU A O 1
ATOM 1543 N N . LEU A 1 205 ? 8.378 40.587 -5.641 1.00 76.51 205 LEU A N 1
ATOM 1544 C CA . LEU A 1 205 ? 7.396 41.347 -4.847 1.00 78.92 205 LEU A CA 1
ATOM 1545 C C . LEU A 1 205 ? 6.050 41.424 -5.526 1.00 78.40 205 LEU A C 1
ATOM 1546 O O . LEU A 1 205 ? 5.020 41.518 -4.864 1.00 74.22 205 LEU A O 1
ATOM 1551 N N . ASP A 1 206 ? 6.074 41.479 -6.854 1.00 81.52 206 ASP A N 1
ATOM 1552 C CA . ASP A 1 206 ? 4.848 41.443 -7.642 1.00 86.41 206 ASP A CA 1
ATOM 1553 C C . ASP A 1 206 ? 4.108 40.116 -7.472 1.00 88.37 206 ASP A C 1
ATOM 1554 O O . ASP A 1 206 ? 2.906 40.068 -7.636 1.00 88.64 206 ASP A O 1
ATOM 1559 N N . THR A 1 207 ? 4.818 39.049 -7.115 1.00 94.32 207 THR A N 1
ATOM 1560 C CA . THR A 1 207 ? 4.184 37.730 -6.928 1.00 97.31 207 THR A CA 1
ATOM 1561 C C . THR A 1 207 ? 3.421 37.602 -5.586 1.00 100.47 207 THR A C 1
ATOM 1562 O O . THR A 1 207 ? 2.376 36.952 -5.519 1.00 103.24 207 THR A O 1
ATOM 1566 N N . LEU A 1 208 ? 3.948 38.207 -4.524 1.00 98.83 208 LEU A N 1
ATOM 1567 C CA . LEU A 1 208 ? 3.201 38.379 -3.288 1.00 95.60 208 LEU A CA 1
ATOM 1568 C C . LEU A 1 208 ? 1.731 38.527 -3.627 1.00 97.23 208 LEU A C 1
ATOM 1569 O O . LEU A 1 208 ? 1.358 39.456 -4.361 1.00 96.52 208 LEU A O 1
ATOM 1574 N N . ASN A 1 209 ? 0.890 37.623 -3.123 1.00 101.02 209 ASN A N 1
ATOM 1575 C CA . ASN A 1 209 ? -0.569 37.836 -3.220 1.00 102.16 209 ASN A CA 1
ATOM 1576 C C . ASN A 1 209 ? -1.165 38.522 -1.963 1.00 103.48 209 ASN A C 1
ATOM 1577 O O . ASN A 1 209 ? -0.904 38.128 -0.820 1.00 103.16 209 ASN A O 1
ATOM 1582 N N . GLU A 1 210 ? -1.920 39.593 -2.197 1.00 102.85 210 GLU A N 1
ATOM 1583 C CA . GLU A 1 210 ? -2.651 40.253 -1.135 1.00 101.73 210 GLU A CA 1
ATOM 1584 C C . GLU A 1 210 ? -3.323 39.158 -0.243 1.00 99.10 210 GLU A C 1
ATOM 1585 O O . GLU A 1 210 ? -3.193 39.177 0.987 1.00 90.58 210 GLU A O 1
ATOM 1591 N N . GLU A 1 211 ? -3.956 38.169 -0.881 1.00 100.19 211 GLU A N 1
ATOM 1592 C CA . GLU A 1 211 ? -4.605 37.021 -0.193 1.00 99.84 211 GLU A CA 1
ATOM 1593 C C . GLU A 1 211 ? -3.787 36.321 0.924 1.00 100.25 211 GLU A C 1
ATOM 1594 O O . GLU A 1 211 ? -4.372 35.586 1.721 1.00 102.44 211 GLU A O 1
ATOM 1596 N N . SER A 1 212 ? -2.458 36.508 0.961 1.00 98.16 212 SER A N 1
ATOM 1597 C CA . SER A 1 212 ? -1.613 36.072 2.107 1.00 93.88 212 SER A CA 1
ATOM 1598 C C . SER A 1 212 ? -0.398 37.001 2.359 1.00 93.02 212 SER A C 1
ATOM 1599 O O . SER A 1 212 ? 0.575 36.625 3.049 1.00 89.21 212 SER A O 1
ATOM 1602 N N . TYR A 1 213 ? -0.471 38.217 1.815 1.00 87.91 213 TYR A N 1
ATOM 1603 C CA . TYR A 1 213 ? 0.647 39.130 1.842 1.00 82.47 213 TYR A CA 1
ATOM 1604 C C . TYR A 1 213 ? 1.208 39.225 3.271 1.00 76.51 213 TYR A C 1
ATOM 1605 O O . TYR A 1 213 ? 2.420 39.197 3.465 1.00 74.85 213 TYR A O 1
ATOM 1614 N N . LYS A 1 214 ? 0.344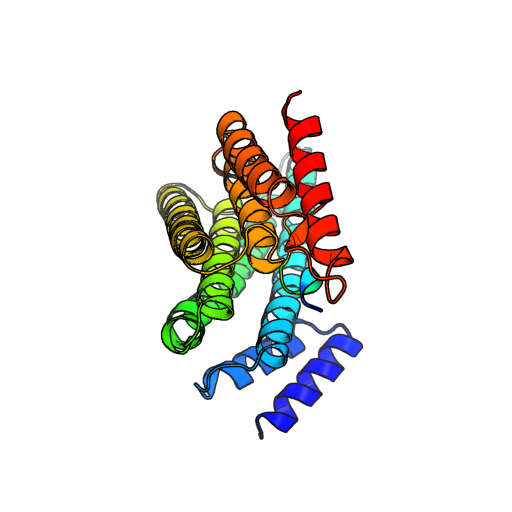 39.268 4.280 1.00 72.49 214 LYS A N 1
ATOM 1615 C CA . LYS A 1 214 ? 0.817 39.517 5.640 1.00 74.62 214 LYS A CA 1
ATOM 1616 C C . LYS A 1 214 ? 1.684 38.353 6.216 1.00 75.25 214 LYS A C 1
ATOM 1617 O O . LYS A 1 214 ? 2.548 38.567 7.094 1.00 75.42 214 LYS A O 1
ATOM 1619 N N . ASP A 1 215 ? 1.482 37.138 5.710 1.00 76.68 215 ASP A N 1
ATOM 1620 C CA . ASP A 1 215 ? 2.211 35.950 6.224 1.00 80.92 215 ASP A CA 1
ATOM 1621 C C . ASP A 1 215 ? 3.638 35.893 5.652 1.00 80.97 215 ASP A C 1
ATOM 1622 O O . ASP A 1 215 ? 4.638 35.831 6.387 1.00 77.88 215 ASP A O 1
ATOM 1627 N N . SER A 1 216 ? 3.707 35.896 4.320 1.00 79.79 216 SER A N 1
ATOM 1628 C CA . SER A 1 216 ? 4.959 35.992 3.598 1.00 71.83 216 SER A CA 1
ATOM 1629 C C . SER A 1 216 ? 5.788 37.140 4.159 1.00 71.51 216 SER A C 1
ATOM 1630 O O . SER A 1 216 ? 6.967 36.956 4.481 1.00 75.02 216 SER A O 1
ATOM 1633 N N . THR A 1 217 ? 5.171 38.310 4.318 1.00 67.07 217 THR A N 1
ATOM 1634 C CA . THR A 1 217 ? 5.903 39.442 4.851 1.00 66.95 217 THR A CA 1
ATOM 1635 C C . THR A 1 217 ? 6.199 39.268 6.324 1.00 65.58 217 THR A C 1
ATOM 1636 O O . THR A 1 217 ? 7.169 39.873 6.829 1.00 70.28 217 THR A O 1
ATOM 1640 N N . LEU A 1 218 ? 5.399 38.473 7.032 1.00 64.71 218 LEU A N 1
ATOM 1641 C CA . LEU A 1 218 ? 5.768 38.196 8.418 1.00 68.33 218 LEU A CA 1
ATOM 1642 C C . LEU A 1 218 ? 7.104 37.461 8.426 1.00 69.10 218 LEU A C 1
ATOM 1643 O O . LEU A 1 218 ? 8.064 37.912 9.094 1.00 71.42 218 LEU A O 1
ATOM 1648 N N . ILE A 1 219 ? 7.174 36.358 7.671 1.00 59.94 219 ILE A N 1
ATOM 1649 C CA . ILE A 1 219 ? 8.293 35.450 7.810 1.00 55.83 219 ILE A CA 1
ATOM 1650 C C . ILE A 1 219 ? 9.522 36.106 7.255 1.00 58.87 219 ILE A C 1
ATOM 1651 O O . ILE A 1 219 ? 10.624 35.885 7.745 1.00 60.05 219 ILE A O 1
ATOM 1656 N N . MET A 1 220 ? 9.332 36.940 6.239 1.00 63.25 220 MET A N 1
ATOM 1657 C CA . MET A 1 220 ? 10.424 37.788 5.722 1.00 64.38 220 MET A CA 1
ATOM 1658 C C . MET A 1 220 ? 11.047 38.678 6.784 1.00 64.03 220 MET A C 1
ATOM 1659 O O . MET A 1 220 ? 12.265 38.852 6.827 1.00 66.56 220 MET A O 1
ATOM 1664 N N . GLN A 1 221 ? 10.211 39.239 7.648 1.00 69.38 221 GLN A N 1
ATOM 1665 C CA . GLN A 1 221 ? 10.709 40.045 8.759 1.00 67.02 221 GLN A CA 1
ATOM 1666 C C . GLN A 1 221 ? 11.410 39.152 9.781 1.00 65.80 221 GLN A C 1
ATOM 1667 O O . GLN A 1 221 ? 12.429 39.571 10.332 1.00 68.10 221 GLN A O 1
ATOM 1673 N N . LEU A 1 222 ? 10.907 37.929 10.012 1.00 61.18 222 LEU A N 1
ATOM 1674 C CA . LEU A 1 222 ? 11.607 36.970 10.880 1.00 61.26 222 LEU A CA 1
ATOM 1675 C C . LEU A 1 222 ? 13.019 36.689 10.332 1.00 59.48 222 LEU A C 1
ATOM 1676 O O . LEU A 1 222 ? 14.018 36.635 11.078 1.00 60.17 222 LEU A O 1
ATOM 1681 N N . LEU A 1 223 ? 13.095 36.510 9.019 1.00 55.15 223 LEU A N 1
ATOM 1682 C CA . LEU A 1 223 ? 14.354 36.207 8.366 1.00 58.85 223 LEU A CA 1
ATOM 1683 C C . LEU A 1 223 ? 15.305 37.369 8.547 1.00 62.55 223 LEU A C 1
ATOM 1684 O O . LEU A 1 223 ? 16.444 37.170 8.978 1.00 57.51 223 LEU A O 1
ATOM 1689 N N . ARG A 1 224 ? 14.820 38.578 8.231 1.00 70.43 224 ARG A N 1
ATOM 1690 C CA . ARG A 1 224 ? 15.577 39.807 8.443 1.00 72.77 224 ARG A CA 1
ATOM 1691 C C . ARG A 1 224 ? 16.020 39.879 9.884 1.00 67.67 224 ARG A C 1
ATOM 1692 O O . ARG A 1 224 ? 17.201 40.055 10.135 1.00 74.20 224 ARG A O 1
ATOM 1700 N N . ASP A 1 225 ? 15.097 39.711 10.831 1.00 69.48 225 ASP A N 1
ATOM 1701 C CA . ASP A 1 225 ? 15.462 39.685 12.285 1.00 72.48 225 ASP A CA 1
ATOM 1702 C C . ASP A 1 225 ? 16.804 38.962 12.476 1.00 69.29 225 ASP A C 1
ATOM 1703 O O . ASP A 1 225 ? 17.803 39.579 12.856 1.00 71.41 225 ASP A O 1
ATOM 1708 N N . ASN A 1 226 ? 16.813 37.664 12.162 1.00 67.24 226 ASN A N 1
ATOM 1709 C CA . ASN A 1 226 ? 17.934 36.779 12.460 1.00 59.91 226 ASN A CA 1
ATOM 1710 C C . ASN A 1 226 ? 19.231 37.233 11.816 1.00 64.16 226 ASN A C 1
ATOM 1711 O O . ASN A 1 226 ? 20.275 37.250 12.465 1.00 58.76 226 ASN A O 1
ATOM 1716 N N . LEU A 1 227 ? 19.161 37.615 10.545 1.00 66.90 227 LEU A N 1
ATOM 1717 C CA . LEU A 1 227 ? 20.319 38.162 9.865 1.00 72.31 22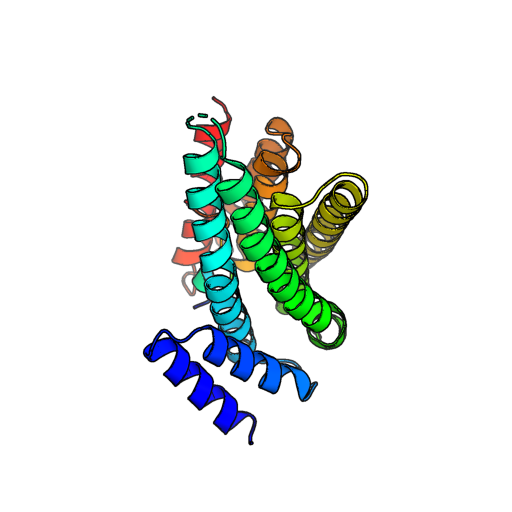7 LEU A CA 1
ATOM 1718 C C . LEU A 1 227 ? 20.978 39.267 10.650 1.00 76.73 227 LEU A C 1
ATOM 1719 O O . LEU A 1 227 ? 22.168 39.181 10.977 1.00 78.56 227 LEU A O 1
ATOM 1724 N N . THR A 1 228 ? 20.201 40.317 10.927 1.00 79.83 228 THR A N 1
ATOM 1725 C CA . THR A 1 228 ? 20.756 41.558 11.484 1.00 81.63 228 THR A CA 1
ATOM 1726 C C . THR A 1 228 ? 21.243 41.377 12.938 1.00 81.99 228 THR A C 1
ATOM 1727 O O . THR A 1 228 ? 22.216 42.001 13.366 1.00 88.13 228 THR A O 1
ATOM 1731 N N . LEU A 1 229 ? 20.596 40.479 13.665 1.00 78.98 229 LEU A N 1
ATOM 1732 C CA . LEU A 1 229 ? 21.156 39.936 14.891 1.00 77.60 229 LEU A CA 1
ATOM 1733 C C . LEU A 1 229 ? 22.451 39.194 14.596 1.00 80.10 229 LEU A C 1
ATOM 1734 O O . LEU A 1 229 ? 23.499 39.487 15.183 1.00 86.85 229 LEU A O 1
ATOM 1739 N N . TRP A 1 230 ? 22.363 38.231 13.677 1.00 79.91 230 TRP A N 1
ATOM 1740 C CA . TRP A 1 230 ? 23.438 37.258 13.438 1.00 74.66 230 TRP A CA 1
ATOM 1741 C C . TRP A 1 230 ? 24.723 37.883 12.895 1.00 74.74 230 TRP A C 1
ATOM 1742 O O . TRP A 1 230 ? 25.810 37.405 13.236 1.00 76.25 230 TRP A O 1
ATOM 1753 N N . THR A 1 231 ? 24.618 38.937 12.078 1.00 72.48 231 THR A N 1
ATOM 1754 C CA . THR A 1 231 ? 25.815 39.638 11.566 1.00 77.18 231 THR A CA 1
ATOM 1755 C C . THR A 1 231 ? 26.786 40.016 12.692 1.00 79.05 231 THR A C 1
ATOM 1756 O O . THR A 1 231 ? 28.009 39.993 12.501 1.00 80.99 231 THR A O 1
ATOM 1760 N N . SER A 1 232 ? 26.224 40.388 13.846 1.00 79.76 232 SER A N 1
ATOM 1761 C CA . SER A 1 232 ? 26.984 40.619 15.082 1.00 81.37 232 SER A CA 1
ATOM 1762 C C . SER A 1 232 ? 26.647 39.552 16.139 1.00 79.02 232 SER A C 1
ATOM 1763 O O . SER A 1 232 ? 27.431 38.622 16.386 1.00 73.73 232 SER A O 1
ATOM 1766 N N . GLY B 2 1 ? -4.297 27.337 11.453 1.00 70.57 1 GLY P N 1
ATOM 1767 C CA . GLY B 2 1 ? -3.493 28.523 11.043 1.00 71.65 1 GLY P CA 1
ATOM 1768 C C . GLY B 2 1 ? -2.165 28.066 10.493 1.00 74.22 1 GLY P C 1
ATOM 1769 O O . GLY B 2 1 ? -1.392 27.388 11.188 1.00 77.79 1 GLY P O 1
ATOM 1770 N N . LEU B 2 2 ? -1.885 28.421 9.247 1.00 71.18 2 LEU P N 1
ATOM 1771 C CA . LEU B 2 2 ? -0.649 27.976 8.642 1.00 70.27 2 LEU P CA 1
ATOM 1772 C C . LEU B 2 2 ? 0.613 28.424 9.402 1.00 67.64 2 LEU P C 1
ATOM 1773 O O . LEU B 2 2 ? 1.558 27.642 9.527 1.00 69.44 2 LEU P O 1
ATOM 1778 N N . LEU B 2 3 ? 0.650 29.657 9.900 1.00 61.25 3 LEU P N 1
ATOM 1779 C CA . LEU B 2 3 ? 1.873 30.145 10.522 1.00 64.17 3 LEU P CA 1
ATOM 1780 C C . LEU B 2 3 ? 2.131 29.358 11.767 1.00 62.88 3 LEU P C 1
ATOM 1781 O O . LEU B 2 3 ? 3.251 28.957 12.064 1.00 66.65 3 LEU P O 1
ATOM 1786 N N . ASP B 2 4 ? 1.055 29.148 12.495 1.00 63.33 4 ASP P N 1
ATOM 1787 C CA . ASP B 2 4 ? 1.096 28.392 13.695 1.00 64.22 4 ASP P CA 1
ATOM 1788 C C . ASP B 2 4 ? 1.552 26.953 13.328 1.00 62.94 4 ASP P C 1
ATOM 1789 O O . ASP B 2 4 ? 2.485 26.397 13.926 1.00 62.84 4 ASP P O 1
ATOM 1794 N N . ALA B 2 5 ? 0.941 26.387 12.296 1.00 56.79 5 ALA P N 1
ATOM 1795 C CA . ALA B 2 5 ? 1.249 25.026 11.893 1.00 57.21 5 ALA P CA 1
ATOM 1796 C C . ALA B 2 5 ? 2.683 24.839 11.447 1.00 56.83 5 ALA P C 1
ATOM 1797 O O . ALA B 2 5 ? 3.137 23.713 11.310 1.00 57.47 5 ALA P O 1
ATOM 1799 N N . LEU B 2 6 ? 3.408 25.924 11.211 1.00 57.36 6 LEU P N 1
ATOM 1800 C CA . LEU B 2 6 ? 4.724 25.810 10.599 1.00 55.65 6 LEU P CA 1
ATOM 1801 C C . LEU B 2 6 ? 5.813 25.859 11.642 1.00 58.42 6 LEU P C 1
ATOM 1802 O O . LEU B 2 6 ? 6.911 26.274 11.319 1.00 61.69 6 LEU P O 1
ATOM 1807 N N . ASP B 2 7 ? 5.540 25.391 12.868 1.00 59.23 7 ASP P N 1
ATOM 1808 C CA . ASP B 2 7 ? 6.272 25.879 14.051 1.00 55.96 7 ASP P CA 1
ATOM 1809 C C . ASP B 2 7 ? 7.539 26.510 13.658 1.00 50.84 7 ASP P C 1
ATOM 1810 O O . ASP B 2 7 ? 8.548 25.866 13.411 1.00 54.36 7 ASP P O 1
ATOM 1815 N N . LEU B 2 8 ? 7.460 27.821 13.597 1.00 55.11 8 LEU P N 1
ATOM 1816 C CA . LEU B 2 8 ? 8.572 28.634 13.180 1.00 53.66 8 LEU P CA 1
ATOM 1817 C C . LEU B 2 8 ? 9.592 28.590 14.300 1.00 58.33 8 LEU P C 1
ATOM 1818 O O . LEU B 2 8 ? 9.245 28.681 15.463 1.00 65.29 8 LEU P O 1
ATOM 1823 N N . ALA B 2 9 ? 10.851 28.410 13.944 1.00 65.56 9 ALA P N 1
ATOM 1824 C CA . ALA B 2 9 ? 11.941 28.546 14.881 1.00 69.04 9 ALA P CA 1
ATOM 1825 C C . ALA B 2 9 ? 11.998 29.968 15.441 1.00 75.96 9 ALA P C 1
ATOM 1826 O O . ALA B 2 9 ? 12.808 30.263 16.313 1.00 77.31 9 ALA P O 1
ATOM 1828 N N . SER B 2 10 ? 11.169 30.858 14.897 1.00 84.71 10 SER P N 1
ATOM 1829 C CA . SER B 2 10 ? 10.545 31.927 15.679 1.00 91.54 10 SER P CA 1
ATOM 1830 C C . SER B 2 10 ? 11.200 33.282 15.547 1.00 96.51 10 SER P C 1
ATOM 1831 O O . SER B 2 10 ? 12.246 33.423 14.902 1.00 97.15 10 SER P O 1
ATOM 1834 N N . LYS B 2 11 ? 10.521 34.268 16.148 1.00 102.20 11 LYS P N 1
ATOM 1835 C CA . LYS B 2 11 ? 11.099 35.561 16.566 1.00 105.10 11 LYS P CA 1
ATOM 1836 C C . LYS B 2 11 ? 10.630 35.833 17.984 1.00 105.55 11 LYS P C 1
ATOM 1837 O O . LYS B 2 11 ? 9.911 35.014 18.573 1.00 104.10 11 LYS P O 1
#

Foldseek 3Di:
DDLVVLCVQLVVCVVVVVLVRNLVSLLVSQVVQAAQDPVSVVSNVVSLCVVLVVLVVVLVVLVVVLVPVVSVVSVVVSVVSLVVSVVSLVSLLCSLVVHQCVNDDDLVRNLLSLLVNLVSLLSNLVSDDDPSNVVSLVSSLVSLVVSQVSCVVPHQLLPLSNLVSLLSNLVSCCPRVVNLVSSLVSLVVSLVSNVVVVVVQDPVCNVRSVVSSVVSVVCNVVSVD/DVVVVVPPPDD

Sequence (236 aa):
MDKSELVQKAKLAEQAERYDDMAAAMKAVTEQGHELSNEERNLLSVAYKNVVGARRSSWRVISSIEQKKKQQMGKEYREKIEAELQDICNDVLELLDKYLIPNATQPESKVFYLKMKGDYFRYLSEVASGDNKQTTVSNSQQAYQEAFEISKKEMQPTHPIRLGLALNFSVFYYEILNSPEKACSLAKTAFDEAIAELDTLNEESYKDSTLIMQLLRDNLTLWTSGLLDALDLASK

B-factor: mean 65.18, std 13.93, range [21.56, 122.62]

InterPro domains:
  IPR000308 14-3-3 protein [PIRSF000868] (3-240)
  IPR000308 14-3-3 protein [PR00305] (37-66)
  IPR000308 14-3-3 protein [PR00305] (84-108)
  IPR000308 14-3-3 protein [PR00305] (115-137)
  IPR000308 14-3-3 protein [PR00305] (150-176)
  IPR000308 14-3-3 protein [PR00305] (177-203)
  IPR000308 14-3-3 protein [PR00305] (204-233)
  IPR000308 14-3-3 protein [PTHR18860] (6-234)
  IPR023409 14-3-3 protein, conserved site [PS00796] (43-53)
  IPR023409 14-3-3 protein, conserved site [PS00797] (213-232)
  IPR023410 14-3-3 domain [PF00244] (11-231)
  IPR023410 14-3-3 domain [SM00101] (5-244)
  IPR036815 14-3-3 domain superfamily [G3DSA:1.20.190.20] (1-242)
  IPR036815 14-3-3 domain superfamily [SSF48445] (3-233)

Secondary structure (DSSP, 8-state):
--HHHHHHHHHHHHHHT-HHHHHHHHHHHHHT-SPP-HHHHHHHHHHHHHHHHHHHHHHHHHHHHHT----HHHHHHHHHHHHHHHHHHHHHHHHIIIIITTT--SHHHHHHHHHHHHHHHHHHHTT--HHHHHHHHHHHHHHHHHHHHHHHHHS-TT-HHHHHHHHHHHHIIIIIS--HHHHHHHHHHHHHHHHH-TTT--GGGHHHHHHHHHHHHHHHHHHT-/-HHHHT--S--

GO terms:
  GO:0005737 cytoplasm (C, IDA)
  GO:0042308 negative regulation of protein import into nucleus (P, IDA)
  GO:0140311 protein sequestering activity (F, IDA)
  GO:0005774 vacuolar membrane (C, EXP)
  GO:0045744 negative regulation of G protein-coupled receptor signaling pathway (P, IMP)
  GO:0005515 protein binding (F, IPI)
  GO:0005634 nucleus (C, IDA)
  GO:0005829 cytosol (C, IDA)
  GO:0005829 cytosol (C, TAS)
  GO:0042802 identical protein binding (F, IPI)
  GO:0004864 protein phosphatase inhibitor activity (F, IDA)
  GO:0045944 positive regulation of transcription by RNA polymerase II (P, IDA)
  GO:0045296 cadherin binding (F, HDA)
  GO:0050815 phosphoserine residue binding (F, IPI)
  GO:0051219 phosphoprotein binding (F, IPI)
  GO:0042826 histone deacetylase binding (F, IPI)
  GO:0019899 enzyme binding (F, IPI)
  GO:0004860 protein kinase inhibitor activity (F, IDA)
  GO:0048471 perinuclear region of cytoplasm (C, IDA)
  GO:0070062 extracellular exosome (C, HDA)

Nearest PDB structures (foldseek):
  2c23-assembly1_A-2  TM=1.004E+00  e=4.112E-27  Homo sapiens
  6gn0-assembly2_C  TM=9.967E-01  e=2.067E-25  Homo sapiens
  6gn0-assembly1_B  TM=9.956E-01  e=4.605E-25  Homo sapiens
  8qdv-assembly2_E  TM=9.896E-01  e=4.661E-24  Homo sapiens
  7qik-assembly1_B  TM=9.733E-01  e=1.557E-19  Homo sapiens

CATH classification: 1.20.190.20

Solvent-accessible surface area: 11475 Å² total; per-residue (Å²): 153,82,54,78,90,11,19,96,81,0,52,104,8,50,148,65,130,146,60,85,43,0,4,53,0,0,62,32,0,1,77,72,29,115,68,11,57,79,105,23,2,18,20,4,2,6,0,10,50,45,5,1,29,49,42,48,66,50,52,124,85,26,30,80,109,44,93,104,152,85,82,63,126,20,108,62,115,45,72,133,15,18,52,75,1,58,96,18,0,74,54,3,18,105,3,0,99,76,47,5,24,79,52,12,98,114,59,62,13,59,0,0,3,7,1,6,55,0,0,3,36,4,5,18,1,38,15,17,85,63,132,79,83,66,79,4,20,61,41,0,58,126,2,0,66,77,0,17,107,43,0,91,107,95,23,92,16,6,47,14,0,17,2,0,0,1,0,0,0,0,4,0,11,80,95,31,73,122,32,45,133,82,0,27,60,12,0,78,58,11,24,58,58,0,64,72,68,104,131,48,38,87,156,94,33,122,67,40,3,42,77,0,16,93,12,0,85,55,16,12,77,119,24,109,132,77,43,45,62,1,0,16,33,29,58,108

Radius of gyration: 18.21 Å; Cα contacts (8 Å, |Δi|>4): 277; chains: 2; bounding box: 44×36×53 Å